Protein AF-A0A7X9FDW7-F1 (afdb_monomer_lite)

pLDDT: mean 95.2, std 4.96, range [61.94, 98.88]

Radius of gyration: 17.58 Å; chains: 1; bounding box: 47×40×43 Å

Sequence (241 aa):
WETREKAVLGSPLLFPKVSIIDPELTVTVPADYTADGGIDIICHVIEGFFAGADNTPVQDRFAMGVIKTVMENLPIVLREPKNIEARANLSWASAVALSGMVGSGRDRAYPIHALEHSLSGHYDISHGRGLALLLPAIMEYSYKSRPAKYAMLAEELFDIHRDGRSDEELAKAGVEAMKRFLASVGRLMTLKEVGIGDTSRFEAMADDALRIYGTKDGYLGNPKPLYRQDVLNIFAALAGK

Foldseek 3Di:
DVLLADADDDDPVPDDPDDDQALQVQLPPDLVVLLLLLLVLLLLLVQLLFLWDPPPVQLLVLSLVLNLLSLVLSLVCSVVVNPSVSSVSSSVSSCSSPVCSSNPPTPGFRLLQLLLRLVCSVDVDDSSLSSLLQVLLQLVVQCVLPLQSLLCLLCRRPVDDCPVPDSNRSSVNSSVVVLVSCVSSVRNDACVVRPHDDLVCQLVSLVSSQVRQNDPVQFGRGSPTHHSVNSSVSSVVRNVD

Structure (mmCIF, N/CA/C/O backbone):
data_AF-A0A7X9FDW7-F1
#
_entry.id   AF-A0A7X9FDW7-F1
#
loop_
_atom_site.group_PDB
_atom_site.id
_atom_site.type_symbol
_atom_site.label_atom_id
_atom_site.label_alt_id
_atom_site.label_comp_id
_atom_site.label_asym_id
_atom_site.label_entity_id
_atom_site.label_seq_id
_atom_site.pdbx_PDB_ins_code
_atom_site.Cartn_x
_atom_site.Cartn_y
_atom_site.Cartn_z
_atom_site.occupancy
_atom_site.B_iso_or_equiv
_atom_site.auth_seq_id
_atom_site.auth_comp_id
_atom_site.auth_asym_id
_atom_site.auth_atom_id
_atom_site.pdbx_PDB_model_num
ATOM 1 N N . TRP A 1 1 ? 21.330 11.585 -4.117 1.00 64.06 1 TRP A N 1
ATOM 2 C CA . TRP A 1 1 ? 22.112 10.485 -3.517 1.00 64.06 1 TRP A CA 1
ATOM 3 C C . TRP A 1 1 ? 22.742 10.883 -2.193 1.00 64.06 1 TRP A C 1
ATOM 5 O O . TRP A 1 1 ? 22.541 10.161 -1.230 1.00 64.06 1 TRP A O 1
ATOM 15 N N . GLU A 1 2 ? 23.439 12.022 -2.111 1.00 79.56 2 GLU A N 1
ATOM 16 C CA . GLU A 1 2 ? 24.117 12.477 -0.880 1.00 79.56 2 GLU A CA 1
ATOM 17 C C . GLU A 1 2 ? 23.187 12.612 0.334 1.00 79.56 2 GLU A C 1
ATOM 19 O O . GLU A 1 2 ? 23.524 12.134 1.411 1.00 79.56 2 GLU A O 1
ATOM 24 N N . THR A 1 3 ? 21.993 13.184 0.153 1.00 80.62 3 THR A N 1
ATOM 25 C CA . THR A 1 3 ? 21.021 13.384 1.242 1.00 80.62 3 THR A CA 1
ATOM 26 C C . THR A 1 3 ? 20.112 12.183 1.494 1.00 80.62 3 THR A C 1
ATOM 28 O O . THR A 1 3 ? 19.443 12.145 2.514 1.00 80.62 3 THR A O 1
ATOM 31 N N . ARG A 1 4 ? 20.074 11.198 0.580 1.00 83.19 4 ARG A N 1
ATOM 32 C CA . ARG A 1 4 ? 19.145 10.045 0.623 1.00 83.19 4 ARG A CA 1
ATOM 33 C C . ARG A 1 4 ? 17.659 10.426 0.720 1.00 83.19 4 ARG A C 1
ATOM 35 O O . ARG A 1 4 ? 16.827 9.617 1.108 1.00 83.19 4 ARG A O 1
ATOM 42 N N . GLU A 1 5 ? 17.316 11.644 0.307 1.00 85.62 5 GLU A N 1
ATOM 43 C CA . GLU A 1 5 ? 15.943 12.145 0.336 1.00 85.62 5 GLU A CA 1
ATOM 44 C C . GLU A 1 5 ? 15.209 11.864 -0.977 1.00 85.62 5 GLU A C 1
ATOM 46 O O . GLU A 1 5 ? 15.706 12.165 -2.067 1.00 85.62 5 GLU A O 1
ATOM 51 N N . LYS A 1 6 ? 13.980 11.353 -0.859 1.00 84.75 6 LYS A N 1
ATOM 52 C CA . LYS A 1 6 ? 13.004 11.245 -1.947 1.00 84.75 6 LYS A CA 1
ATOM 53 C C . LYS A 1 6 ? 11.865 12.225 -1.658 1.00 84.75 6 LYS A C 1
ATOM 55 O O . LYS A 1 6 ? 11.027 11.967 -0.796 1.00 84.75 6 LYS A O 1
ATOM 60 N N . ALA A 1 7 ? 11.879 13.371 -2.340 1.00 82.56 7 ALA A N 1
ATOM 61 C CA . ALA A 1 7 ? 10.923 14.469 -2.166 1.00 82.56 7 ALA A CA 1
ATOM 62 C C . ALA A 1 7 ? 9.975 14.605 -3.372 1.00 82.56 7 ALA A C 1
ATOM 64 O O . ALA A 1 7 ? 10.245 14.080 -4.453 1.00 82.56 7 ALA A O 1
ATOM 65 N N . VAL A 1 8 ? 8.867 15.329 -3.189 1.00 84.06 8 VAL A N 1
ATOM 66 C CA . VAL A 1 8 ? 7.818 15.500 -4.207 1.00 84.06 8 VAL A CA 1
ATOM 67 C C . VAL A 1 8 ? 7.889 16.892 -4.832 1.00 84.06 8 VAL A C 1
ATOM 69 O O . VAL A 1 8 ? 7.982 17.898 -4.133 1.00 84.06 8 VAL A O 1
ATOM 72 N N . LEU A 1 9 ? 7.777 16.947 -6.160 1.00 89.94 9 LEU A N 1
ATOM 73 C CA . LEU A 1 9 ? 7.563 18.171 -6.927 1.00 89.94 9 LEU A CA 1
ATOM 74 C C . LEU A 1 9 ? 6.212 18.074 -7.642 1.00 89.94 9 LEU A C 1
ATOM 76 O O . LEU A 1 9 ? 5.968 17.119 -8.375 1.00 89.94 9 LEU A O 1
ATOM 80 N N . GLY A 1 10 ? 5.346 19.071 -7.453 1.00 89.38 10 GLY A N 1
ATOM 81 C CA . GLY A 1 10 ? 4.024 19.120 -8.076 1.00 89.38 10 GLY A CA 1
ATOM 82 C C . GLY A 1 10 ? 3.741 20.482 -8.697 1.00 89.38 10 GLY A C 1
ATOM 83 O O . GLY A 1 10 ? 3.944 21.518 -8.069 1.00 89.38 10 GLY A O 1
ATOM 84 N N . SER A 1 11 ? 3.262 20.489 -9.939 1.00 93.88 11 SER A N 1
ATOM 85 C CA . SER A 1 11 ? 2.767 21.690 -10.613 1.00 93.88 11 SER A CA 1
ATOM 86 C C . SER A 1 11 ? 1.793 21.297 -11.726 1.00 93.88 11 SER A C 1
ATOM 88 O O . SER A 1 11 ? 2.075 20.334 -12.444 1.00 93.88 11 SER A O 1
ATOM 90 N N . PRO A 1 12 ? 0.694 22.048 -11.948 1.00 92.25 12 PRO A N 1
ATOM 91 C CA . PRO A 1 12 ? -0.177 21.854 -13.111 1.00 92.25 12 PRO A CA 1
ATOM 92 C C . PRO A 1 12 ? 0.574 21.884 -14.452 1.00 92.25 12 PRO A C 1
ATOM 94 O O . PRO A 1 12 ? 0.132 21.285 -15.426 1.00 92.25 12 PRO A O 1
ATOM 97 N N . LEU A 1 13 ? 1.731 22.555 -14.500 1.00 95.62 13 LEU A N 1
ATOM 98 C CA . LEU A 1 13 ? 2.578 22.645 -15.691 1.00 95.62 13 LEU A CA 1
ATOM 99 C C . LEU A 1 13 ? 3.352 21.353 -15.992 1.00 95.62 13 LEU A C 1
ATOM 101 O O . LEU A 1 13 ? 3.840 21.198 -17.108 1.00 95.62 13 LEU A O 1
ATOM 105 N N . LEU A 1 14 ? 3.466 20.442 -15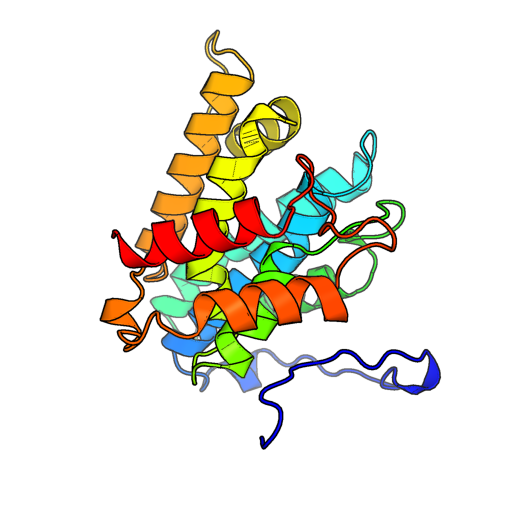.020 1.00 95.38 14 LEU A N 1
ATOM 106 C CA . LEU A 1 14 ? 4.141 19.150 -15.181 1.00 95.38 14 LEU A CA 1
ATOM 107 C C . LEU A 1 14 ? 3.205 18.055 -15.710 1.00 95.38 14 LEU A C 1
ATOM 109 O O . LEU A 1 14 ? 3.668 16.951 -15.985 1.00 95.38 14 LEU A O 1
ATOM 113 N N . PHE A 1 15 ? 1.906 18.335 -15.877 1.00 94.12 15 PHE A N 1
ATOM 114 C CA . PHE A 1 15 ? 0.990 17.363 -16.468 1.00 94.12 15 PHE A CA 1
ATOM 115 C C . PHE A 1 15 ? 1.359 17.096 -17.934 1.00 94.12 15 PHE A C 1
ATOM 117 O O . PHE A 1 15 ? 1.441 18.045 -18.729 1.00 94.12 15 PHE A O 1
ATOM 124 N N . PRO A 1 16 ? 1.544 15.822 -18.329 1.00 94.62 16 PRO A N 1
ATOM 125 C CA . PRO A 1 16 ? 1.764 15.489 -19.725 1.00 94.62 16 PRO A CA 1
ATOM 126 C C . PRO A 1 16 ? 0.539 15.899 -20.551 1.00 94.62 16 PRO A C 1
ATOM 128 O O . PRO A 1 16 ? -0.602 15.762 -20.112 1.00 94.62 16 PRO A O 1
ATOM 131 N N . LYS A 1 17 ? 0.767 16.401 -21.771 1.00 96.50 17 LYS A N 1
ATOM 132 C CA . LYS A 1 17 ? -0.326 16.777 -22.689 1.00 96.50 17 LYS A CA 1
ATOM 133 C C . LYS A 1 17 ? -1.146 15.569 -23.136 1.00 96.50 17 LYS A C 1
ATOM 135 O O . LYS A 1 17 ? -2.338 15.704 -23.384 1.00 96.50 17 LYS A O 1
ATOM 140 N N . VAL A 1 18 ? -0.489 14.417 -23.254 1.00 96.62 18 VAL A N 1
ATOM 141 C CA . VAL A 1 18 ? -1.071 13.132 -23.642 1.00 96.62 18 VAL A CA 1
ATOM 142 C C . VAL A 1 18 ? -0.350 12.036 -22.861 1.00 96.62 18 VAL A C 1
ATOM 144 O O . VAL A 1 18 ? 0.867 12.101 -22.696 1.00 96.62 18 VAL A O 1
ATOM 147 N N . SER A 1 19 ? -1.100 11.033 -22.408 1.00 95.25 19 SER A N 1
ATOM 148 C CA . SER A 1 19 ? -0.576 9.770 -21.887 1.00 95.25 19 SER A CA 1
ATOM 149 C C . SER A 1 19 ? -1.119 8.635 -22.752 1.00 95.25 19 SER A C 1
ATOM 151 O O . SER A 1 19 ? -2.320 8.599 -23.020 1.00 95.25 19 SER A O 1
ATOM 153 N N . ILE A 1 20 ? -0.242 7.748 -23.221 1.00 97.38 20 ILE A N 1
ATOM 154 C CA . ILE A 1 20 ? -0.603 6.587 -24.042 1.00 97.38 20 ILE A CA 1
ATOM 155 C C . ILE A 1 20 ? -0.375 5.347 -23.187 1.00 97.38 20 ILE A C 1
ATOM 157 O O . ILE A 1 20 ? 0.735 5.121 -22.711 1.00 97.38 20 ILE A O 1
ATOM 161 N N . ILE A 1 21 ? -1.432 4.564 -22.990 1.00 96.81 21 ILE A N 1
ATOM 162 C CA . ILE A 1 21 ? -1.391 3.337 -22.201 1.00 96.81 21 ILE A CA 1
ATOM 163 C C . ILE A 1 21 ? -1.609 2.172 -23.155 1.00 96.81 21 ILE A C 1
ATOM 165 O O . ILE A 1 21 ? -2.720 1.963 -23.636 1.00 96.81 21 ILE A O 1
ATOM 169 N N . ASP A 1 22 ? -0.534 1.438 -23.421 1.00 98.06 22 ASP A N 1
ATOM 170 C CA . ASP A 1 22 ? -0.546 0.238 -24.249 1.00 98.06 22 ASP A CA 1
ATOM 171 C C . ASP A 1 22 ? -0.155 -0.979 -23.389 1.00 98.06 22 ASP A C 1
ATOM 173 O O . ASP A 1 22 ? 1.007 -1.094 -22.978 1.00 98.06 22 ASP A O 1
ATOM 177 N N . PRO A 1 23 ? -1.104 -1.884 -23.083 1.00 97.50 23 PRO A N 1
ATOM 178 C CA . PRO A 1 23 ? -0.833 -3.079 -22.290 1.00 97.50 23 PRO A CA 1
ATOM 179 C C . PRO A 1 23 ? 0.211 -4.010 -22.918 1.00 97.50 23 PRO A C 1
ATOM 181 O O . PRO A 1 23 ? 0.921 -4.697 -22.176 1.00 97.50 23 PRO A O 1
ATOM 184 N N . GLU A 1 24 ? 0.359 -4.022 -24.249 1.00 97.69 24 GLU A N 1
ATOM 185 C CA . GLU A 1 24 ? 1.339 -4.873 -24.938 1.00 97.69 24 GLU A CA 1
ATOM 186 C C . GLU A 1 24 ? 2.775 -4.494 -24.570 1.00 97.69 24 GLU A C 1
ATOM 188 O O . GLU A 1 24 ? 3.633 -5.365 -24.424 1.00 97.69 24 GLU A O 1
ATOM 193 N N . LEU A 1 25 ? 3.033 -3.211 -24.300 1.00 97.75 25 LEU A N 1
ATOM 194 C CA . LEU A 1 25 ? 4.350 -2.737 -23.865 1.00 97.75 25 LEU A CA 1
ATOM 195 C C . LEU A 1 25 ? 4.731 -3.229 -22.462 1.00 97.75 25 LEU A C 1
ATOM 197 O O . LEU A 1 25 ? 5.890 -3.122 -22.063 1.00 97.75 25 LEU A O 1
ATOM 201 N N . THR A 1 26 ? 3.781 -3.788 -21.710 1.00 97.69 26 THR A N 1
ATOM 202 C CA . THR A 1 26 ? 4.014 -4.253 -20.338 1.00 97.69 26 THR A CA 1
ATOM 203 C C . THR A 1 26 ? 4.307 -5.753 -20.245 1.00 97.69 26 THR A C 1
ATOM 205 O O . THR A 1 26 ? 4.736 -6.226 -19.194 1.00 97.69 26 THR A O 1
ATOM 208 N N . VAL A 1 27 ? 4.150 -6.526 -21.330 1.00 97.69 27 VAL A N 1
ATOM 209 C CA . VAL A 1 27 ? 4.293 -8.000 -21.294 1.00 97.69 27 VAL A CA 1
ATOM 210 C C . VAL A 1 27 ? 5.714 -8.487 -21.004 1.00 97.69 27 VAL A C 1
ATOM 212 O O . VAL A 1 27 ? 5.899 -9.634 -20.597 1.00 97.69 27 VAL A O 1
ATOM 215 N N . THR A 1 28 ? 6.719 -7.635 -21.216 1.00 97.25 28 THR A N 1
ATOM 216 C CA . THR A 1 28 ? 8.136 -7.922 -20.944 1.00 97.25 28 THR A CA 1
ATOM 217 C C . THR A 1 28 ? 8.570 -7.520 -19.536 1.00 97.25 28 THR A C 1
ATOM 219 O O . THR A 1 28 ? 9.680 -7.860 -19.127 1.00 97.25 28 THR A O 1
ATOM 222 N N . VAL A 1 29 ? 7.712 -6.827 -18.775 1.00 97.44 29 VAL A N 1
ATOM 223 C CA . VAL A 1 29 ? 8.005 -6.446 -17.390 1.00 97.44 29 VAL A CA 1
ATOM 224 C C . VAL A 1 29 ? 8.113 -7.716 -16.539 1.00 97.44 29 VAL A C 1
ATOM 226 O O . VAL A 1 29 ? 7.186 -8.539 -16.566 1.00 97.44 29 VAL A O 1
ATOM 229 N N . PRO A 1 30 ? 9.200 -7.889 -15.759 1.00 97.12 30 PRO A N 1
ATOM 230 C CA . PRO A 1 30 ? 9.353 -9.043 -14.884 1.00 97.12 30 PRO A CA 1
ATOM 231 C C . PRO A 1 30 ? 8.167 -9.199 -13.925 1.00 97.12 30 PRO A C 1
ATOM 233 O O . PRO A 1 30 ? 7.597 -8.212 -13.452 1.00 97.12 30 PRO A O 1
ATOM 236 N N . ALA A 1 31 ? 7.815 -10.446 -13.607 1.00 96.06 31 ALA A N 1
ATOM 237 C CA . ALA A 1 31 ? 6.701 -10.753 -12.706 1.00 96.06 31 ALA A CA 1
ATOM 238 C C . ALA A 1 31 ? 6.863 -10.063 -11.341 1.00 96.06 31 ALA A C 1
ATOM 240 O O . ALA A 1 31 ? 5.902 -9.534 -10.796 1.00 96.06 31 ALA A O 1
ATOM 241 N N . ASP A 1 32 ? 8.098 -9.980 -10.849 1.00 95.56 32 ASP A N 1
ATOM 242 C CA . ASP A 1 32 ? 8.438 -9.337 -9.582 1.00 95.56 32 ASP A CA 1
ATOM 243 C C . ASP A 1 32 ? 8.067 -7.833 -9.589 1.00 95.56 32 ASP A C 1
ATOM 245 O O . ASP A 1 32 ? 7.326 -7.349 -8.735 1.00 95.56 32 ASP A O 1
ATOM 249 N N . TYR A 1 33 ? 8.448 -7.084 -10.623 1.00 97.44 33 TYR A N 1
ATOM 250 C CA . TYR A 1 33 ? 8.043 -5.676 -10.740 1.00 97.44 33 TYR A CA 1
ATOM 251 C C . TYR A 1 33 ? 6.556 -5.502 -11.070 1.00 97.44 33 TYR A C 1
ATOM 253 O O . TYR A 1 33 ? 5.956 -4.495 -10.703 1.00 97.44 33 TYR A O 1
ATOM 261 N N . THR A 1 34 ? 5.935 -6.493 -11.716 1.00 98.19 34 THR A N 1
ATOM 262 C CA . THR A 1 34 ? 4.483 -6.487 -11.944 1.00 98.19 34 THR A CA 1
ATOM 263 C C . THR A 1 34 ? 3.715 -6.636 -10.627 1.00 98.19 34 THR A C 1
ATOM 265 O O . THR A 1 34 ? 2.748 -5.911 -10.401 1.00 98.19 34 THR A O 1
ATOM 268 N N . ALA A 1 35 ? 4.163 -7.523 -9.733 1.00 98.50 35 ALA A N 1
ATOM 269 C CA . ALA A 1 35 ? 3.609 -7.644 -8.387 1.00 98.50 35 ALA A CA 1
ATOM 270 C C . ALA A 1 35 ? 3.806 -6.355 -7.582 1.00 98.50 35 ALA A C 1
ATOM 272 O O . ALA A 1 35 ? 2.849 -5.885 -6.974 1.00 98.50 35 ALA A O 1
ATOM 273 N N . ASP A 1 36 ? 4.996 -5.745 -7.640 1.00 98.62 36 ASP A N 1
ATOM 274 C CA . ASP A 1 36 ? 5.254 -4.456 -6.982 1.00 98.62 36 ASP A CA 1
ATOM 275 C C . ASP A 1 36 ? 4.280 -3.374 -7.477 1.00 98.62 36 ASP A C 1
ATOM 277 O O . ASP A 1 36 ? 3.639 -2.714 -6.663 1.00 98.62 36 ASP A O 1
ATOM 281 N N . GLY A 1 37 ? 4.104 -3.244 -8.797 1.00 98.44 37 GLY A N 1
ATOM 282 C CA . GLY A 1 37 ? 3.167 -2.282 -9.383 1.00 98.44 37 GLY A CA 1
ATOM 283 C C . GLY A 1 37 ? 1.709 -2.548 -8.999 1.00 98.44 37 GLY A C 1
ATOM 284 O O . GLY A 1 37 ? 0.960 -1.614 -8.736 1.00 98.44 37 GLY A O 1
ATOM 285 N N . GLY A 1 38 ? 1.298 -3.814 -8.901 1.00 98.62 38 GLY A N 1
ATOM 286 C CA . GLY A 1 38 ? -0.038 -4.168 -8.419 1.00 98.62 38 GLY A CA 1
ATOM 287 C C . GLY A 1 38 ? -0.284 -3.722 -6.974 1.00 98.62 38 GLY A C 1
ATOM 288 O O . GLY A 1 38 ? -1.332 -3.146 -6.679 1.00 98.62 38 GLY A O 1
ATOM 289 N N . ILE A 1 39 ? 0.690 -3.930 -6.081 1.00 98.75 39 ILE A N 1
ATOM 290 C CA . ILE A 1 39 ? 0.580 -3.469 -4.688 1.00 98.75 39 ILE A CA 1
ATOM 291 C C . ILE A 1 39 ? 0.580 -1.945 -4.600 1.00 98.75 39 ILE A C 1
ATOM 293 O O . ILE A 1 39 ? -0.189 -1.385 -3.823 1.00 98.75 39 ILE A O 1
ATOM 297 N N . ASP A 1 40 ? 1.378 -1.278 -5.426 1.00 98.75 40 ASP A N 1
ATOM 298 C CA . ASP A 1 40 ? 1.421 0.181 -5.500 1.00 98.75 40 ASP A CA 1
ATOM 299 C C . ASP A 1 40 ? 0.046 0.784 -5.856 1.00 98.75 40 ASP A C 1
ATOM 301 O O . ASP A 1 40 ? -0.474 1.650 -5.148 1.00 98.75 40 ASP A O 1
ATOM 305 N N . ILE A 1 41 ? -0.637 0.220 -6.864 1.00 98.69 41 ILE A N 1
ATOM 306 C CA . ILE A 1 41 ? -2.012 0.622 -7.215 1.00 98.69 41 ILE A CA 1
ATOM 307 C C . ILE A 1 41 ? -2.953 0.461 -6.014 1.00 98.69 41 ILE A C 1
ATOM 309 O O . ILE A 1 41 ? -3.741 1.365 -5.721 1.00 98.69 41 ILE A O 1
ATOM 313 N N . ILE A 1 42 ? -2.877 -0.671 -5.305 1.00 98.75 42 ILE A N 1
ATOM 314 C CA . ILE A 1 42 ? -3.710 -0.917 -4.120 1.00 98.75 42 ILE A CA 1
ATOM 315 C C . ILE A 1 42 ? -3.421 0.132 -3.045 1.00 98.75 42 ILE A C 1
ATOM 317 O O . ILE A 1 42 ? -4.364 0.726 -2.525 1.00 98.75 42 ILE A O 1
ATOM 321 N N . CYS A 1 43 ? -2.151 0.409 -2.745 1.00 98.38 43 CYS A N 1
ATOM 322 C CA . CYS A 1 43 ? -1.756 1.392 -1.738 1.00 98.38 43 CYS A CA 1
ATOM 323 C C . CYS A 1 43 ? -2.252 2.806 -2.075 1.00 98.38 43 CYS A C 1
ATOM 325 O O . CYS A 1 43 ? -2.870 3.455 -1.228 1.00 98.38 43 CYS A O 1
ATOM 327 N N . HIS A 1 44 ? -2.093 3.256 -3.323 1.00 97.56 44 HIS A N 1
ATOM 328 C CA . HIS A 1 44 ? -2.601 4.559 -3.766 1.00 97.56 44 HIS A CA 1
ATOM 329 C C . HIS A 1 44 ? -4.108 4.741 -3.537 1.00 97.56 44 HIS A C 1
ATOM 331 O O . HIS A 1 44 ? -4.578 5.845 -3.233 1.00 97.56 44 HIS A O 1
ATOM 337 N N . VAL A 1 45 ? -4.879 3.667 -3.697 1.00 97.62 45 VAL A N 1
ATOM 338 C CA . VAL A 1 45 ? -6.335 3.697 -3.540 1.00 97.62 45 VAL A CA 1
ATOM 339 C C . VAL A 1 45 ? -6.747 3.535 -2.077 1.00 97.62 45 VAL A C 1
ATOM 341 O O . VAL A 1 45 ? -7.592 4.290 -1.584 1.00 97.62 45 VAL A O 1
ATOM 344 N N . ILE A 1 46 ? -6.148 2.570 -1.378 1.00 96.81 46 ILE A N 1
ATOM 345 C CA . ILE A 1 46 ? -6.544 2.172 -0.026 1.00 96.81 46 ILE A CA 1
ATOM 346 C C . ILE A 1 46 ? -6.234 3.262 1.005 1.00 96.81 46 ILE A C 1
ATOM 348 O O . ILE A 1 46 ? -7.011 3.471 1.935 1.00 96.81 46 ILE A O 1
ATOM 352 N N . GLU A 1 47 ? -5.157 4.026 0.816 1.00 95.12 47 GLU A N 1
ATOM 353 C CA . GLU A 1 47 ? -4.815 5.121 1.724 1.00 95.12 47 GLU A CA 1
ATOM 354 C C . GLU A 1 47 ? -5.836 6.247 1.668 1.00 95.12 47 GLU A C 1
ATOM 356 O O . GLU A 1 47 ? -6.267 6.736 2.706 1.00 95.12 47 GLU A O 1
ATOM 361 N N . GLY A 1 48 ? -6.315 6.600 0.472 1.00 93.06 48 GLY A N 1
ATOM 362 C CA . GLY A 1 48 ? -7.408 7.560 0.338 1.00 93.06 48 GLY A CA 1
ATOM 363 C C . GLY A 1 48 ? -8.712 7.068 0.963 1.00 93.06 48 GLY A C 1
ATOM 364 O O . GLY A 1 48 ? -9.473 7.868 1.505 1.00 93.06 48 GLY A O 1
ATOM 365 N N . PHE A 1 49 ? -8.964 5.759 0.909 1.00 95.12 49 PHE A N 1
ATOM 366 C CA . PHE A 1 49 ? -10.135 5.141 1.526 1.00 95.12 49 PHE A CA 1
ATOM 367 C C . PHE A 1 49 ? -10.064 5.153 3.062 1.00 95.12 49 PHE A C 1
ATOM 369 O O . PHE A 1 49 ? -11.065 5.447 3.718 1.00 95.12 49 PHE A O 1
ATOM 376 N N . PHE A 1 50 ? -8.890 4.881 3.639 1.00 94.38 50 PHE A N 1
ATOM 377 C CA . PHE A 1 50 ? -8.715 4.831 5.089 1.00 94.38 50 PHE A CA 1
ATOM 378 C C . PHE A 1 50 ? -8.411 6.176 5.726 1.00 94.38 50 PHE A C 1
ATOM 380 O O . PHE A 1 50 ? -8.964 6.462 6.780 1.00 94.38 50 PHE A O 1
ATOM 387 N N . ALA A 1 51 ? -7.549 6.993 5.129 1.00 91.69 51 ALA A N 1
ATOM 388 C CA . ALA A 1 51 ? -7.056 8.249 5.692 1.00 91.69 51 ALA A CA 1
ATOM 389 C C . ALA A 1 51 ? -7.760 9.496 5.127 1.00 91.69 51 ALA A C 1
ATOM 391 O O . ALA A 1 51 ? -7.353 10.607 5.450 1.00 91.69 51 ALA A O 1
ATOM 392 N N . GLY A 1 52 ? -8.794 9.328 4.294 1.00 91.38 52 GLY A N 1
ATOM 393 C CA . GLY A 1 52 ? -9.602 10.424 3.746 1.00 91.38 52 GLY A CA 1
ATOM 394 C C . GLY A 1 52 ? -10.950 10.632 4.449 1.00 91.38 52 GLY A C 1
ATOM 395 O O . GLY A 1 52 ? -11.299 9.948 5.413 1.00 91.38 52 GLY A O 1
ATOM 396 N N . ALA A 1 53 ? -11.738 11.570 3.939 1.00 91.19 53 ALA A N 1
ATOM 397 C CA . ALA A 1 53 ? -13.048 11.952 4.445 1.00 91.19 53 ALA A CA 1
ATOM 398 C C . ALA A 1 53 ? -14.074 10.803 4.417 1.00 91.19 53 ALA A C 1
ATOM 400 O O . ALA A 1 53 ? -14.141 10.000 3.477 1.00 91.19 53 ALA A O 1
ATOM 401 N N . ASP A 1 54 ? -14.914 10.758 5.452 1.00 90.12 54 ASP A N 1
ATOM 402 C CA . ASP A 1 54 ? -16.102 9.904 5.506 1.00 90.12 54 ASP A CA 1
ATOM 403 C C . ASP A 1 54 ? -17.223 10.410 4.588 1.00 90.12 54 ASP A C 1
ATOM 405 O O . ASP A 1 54 ? -17.154 11.503 4.031 1.00 90.12 54 ASP A O 1
ATOM 409 N N . ASN A 1 55 ? -18.279 9.603 4.441 1.00 91.19 55 ASN A N 1
ATOM 410 C CA . ASN A 1 55 ? -19.467 9.935 3.646 1.00 91.19 55 ASN A CA 1
ATOM 411 C C . ASN A 1 55 ? -19.158 10.248 2.170 1.00 91.19 55 ASN A C 1
ATOM 413 O O . ASN A 1 55 ? -19.788 11.107 1.556 1.00 91.19 55 ASN A O 1
ATOM 417 N N . THR A 1 56 ? -18.220 9.500 1.581 1.00 94.06 56 THR A N 1
ATOM 418 C CA . THR A 1 56 ? -17.818 9.597 0.168 1.00 94.06 56 THR A CA 1
ATOM 419 C C . THR A 1 56 ? -18.193 8.327 -0.619 1.00 94.06 56 THR A C 1
ATOM 421 O O . THR A 1 56 ? -17.324 7.667 -1.185 1.00 94.06 56 THR A O 1
ATOM 424 N N . PRO A 1 57 ? -19.486 7.935 -0.691 1.00 94.94 57 PRO A N 1
ATOM 425 C CA . PRO A 1 57 ? -19.898 6.617 -1.193 1.00 94.94 57 PRO A CA 1
ATOM 426 C C . PRO A 1 57 ? -19.534 6.365 -2.663 1.00 94.94 57 PRO A C 1
ATOM 428 O O . PRO A 1 57 ? -19.263 5.230 -3.048 1.00 94.94 57 PRO A O 1
ATOM 431 N N . VAL A 1 58 ? -19.505 7.410 -3.498 1.00 96.19 58 VAL A N 1
ATOM 432 C CA . VAL A 1 58 ? -19.055 7.294 -4.896 1.00 96.19 58 VAL A CA 1
ATOM 433 C C . VAL A 1 58 ? -17.577 6.914 -4.933 1.00 96.19 58 VAL A C 1
ATOM 435 O O . VAL A 1 58 ? -17.194 5.961 -5.607 1.00 96.19 58 VAL A O 1
ATOM 438 N N . GLN A 1 59 ? -16.748 7.614 -4.164 1.00 96.38 59 GLN A N 1
ATOM 439 C CA . GLN A 1 59 ? -15.319 7.353 -4.083 1.00 96.38 59 GLN A CA 1
ATOM 440 C C . GLN A 1 59 ? -15.020 6.025 -3.369 1.00 96.38 59 GLN A C 1
ATOM 442 O O . GLN A 1 59 ? -14.046 5.358 -3.719 1.00 96.38 59 GLN A O 1
ATOM 447 N N . ASP A 1 60 ? -15.835 5.612 -2.391 1.00 96.25 60 ASP A N 1
ATOM 448 C CA . ASP A 1 60 ? -15.742 4.298 -1.734 1.00 96.25 60 ASP A CA 1
ATOM 449 C C . ASP A 1 60 ? -15.929 3.182 -2.765 1.00 96.25 60 ASP A C 1
ATOM 451 O O . ASP A 1 60 ? -15.080 2.300 -2.872 1.00 96.25 60 ASP A O 1
ATOM 455 N N . ARG A 1 61 ? -16.949 3.291 -3.621 1.00 96.88 61 ARG A N 1
ATOM 456 C CA . ARG A 1 61 ? -17.190 2.329 -4.708 1.00 96.88 61 ARG A CA 1
ATOM 457 C C . ARG A 1 61 ? -16.097 2.345 -5.773 1.00 96.88 61 ARG A C 1
ATOM 459 O O . ARG A 1 61 ? -15.690 1.281 -6.225 1.00 96.88 61 ARG A O 1
ATOM 466 N N . PHE A 1 62 ? -15.581 3.521 -6.139 1.00 97.06 62 PHE A N 1
ATOM 467 C CA . PHE A 1 62 ? -14.402 3.607 -7.007 1.00 97.06 62 PHE A CA 1
ATOM 468 C C . PHE A 1 62 ? -13.198 2.894 -6.391 1.00 97.06 62 PHE A C 1
ATOM 470 O O . PHE A 1 62 ? -12.518 2.141 -7.082 1.00 97.06 62 PHE A O 1
ATOM 477 N N . ALA A 1 63 ? -12.948 3.110 -5.098 1.00 97.25 63 ALA A N 1
ATOM 478 C CA . ALA A 1 63 ? -11.826 2.489 -4.414 1.00 97.25 63 ALA A CA 1
ATOM 479 C C . ALA A 1 63 ? -11.949 0.960 -4.400 1.00 97.25 63 ALA A C 1
ATOM 481 O O . ALA A 1 63 ? -11.016 0.275 -4.817 1.00 97.25 63 ALA A O 1
ATOM 482 N N . MET A 1 64 ? -13.111 0.435 -3.999 1.00 97.94 64 MET A N 1
ATOM 483 C CA . MET A 1 64 ? -13.351 -1.010 -3.980 1.00 97.94 64 MET A CA 1
ATOM 484 C C . MET A 1 64 ? -13.266 -1.618 -5.380 1.00 97.94 64 MET A C 1
ATOM 486 O O . MET A 1 64 ? -12.594 -2.628 -5.558 1.00 97.94 64 MET A O 1
ATOM 490 N N . GLY A 1 65 ? -13.864 -0.977 -6.390 1.00 98.38 65 GLY A N 1
ATOM 491 C CA . GLY A 1 65 ? -13.819 -1.462 -7.771 1.00 98.38 65 GLY A CA 1
ATOM 492 C C . GLY A 1 65 ? -12.396 -1.548 -8.327 1.00 98.38 65 GLY A C 1
ATOM 493 O O . GLY A 1 65 ? -12.028 -2.562 -8.918 1.00 98.38 65 GLY A O 1
ATOM 494 N N . VAL A 1 66 ? -11.570 -0.521 -8.094 1.00 98.75 66 VAL A N 1
ATOM 495 C CA . VAL A 1 66 ? -10.169 -0.523 -8.545 1.00 98.75 66 VAL A CA 1
ATOM 496 C C . VAL A 1 66 ? -9.357 -1.588 -7.809 1.00 98.75 66 VAL A C 1
ATOM 498 O O . VAL A 1 66 ? -8.688 -2.386 -8.464 1.00 98.75 66 VAL A O 1
ATOM 501 N N . ILE A 1 67 ? -9.436 -1.649 -6.474 1.00 98.81 67 ILE A N 1
ATOM 502 C CA . ILE A 1 67 ? -8.672 -2.635 -5.693 1.00 98.81 67 ILE A CA 1
ATOM 503 C C . ILE A 1 67 ? -9.088 -4.061 -6.074 1.00 98.81 67 ILE A C 1
ATOM 505 O O . ILE A 1 67 ? -8.222 -4.893 -6.336 1.00 98.81 67 ILE A O 1
ATOM 509 N N . LYS A 1 68 ? -10.395 -4.331 -6.180 1.00 98.69 68 LYS A N 1
ATOM 510 C CA . LYS A 1 68 ? -10.921 -5.644 -6.572 1.00 98.69 68 LYS A CA 1
ATOM 511 C C . LYS A 1 68 ? -10.446 -6.051 -7.967 1.00 98.69 68 LYS A C 1
ATOM 513 O O . LYS A 1 68 ? -9.939 -7.156 -8.130 1.00 98.69 68 LYS A O 1
ATOM 518 N N . THR A 1 69 ? -10.471 -5.123 -8.929 1.00 98.88 69 THR A N 1
ATOM 519 C CA . THR A 1 69 ? -9.936 -5.360 -10.283 1.00 98.88 69 THR A CA 1
ATOM 520 C C . THR A 1 69 ? -8.461 -5.768 -10.236 1.00 98.88 69 THR A C 1
ATOM 522 O O . THR A 1 69 ? -8.061 -6.717 -10.912 1.00 98.88 69 THR A O 1
ATOM 525 N N . VAL A 1 70 ? -7.640 -5.095 -9.421 1.00 98.88 70 VAL A N 1
ATOM 526 C CA . VAL A 1 70 ? -6.225 -5.467 -9.256 1.00 98.88 70 VAL A CA 1
ATOM 527 C C . VAL A 1 70 ? -6.088 -6.838 -8.599 1.00 98.88 70 VAL A C 1
ATOM 529 O O . VAL A 1 70 ? -5.307 -7.656 -9.079 1.00 98.88 70 VAL A O 1
ATOM 532 N N . MET A 1 71 ? -6.851 -7.117 -7.540 1.00 98.81 71 MET A N 1
ATOM 533 C CA . MET A 1 71 ? -6.802 -8.396 -6.825 1.00 98.81 71 MET A CA 1
ATOM 534 C C . MET A 1 71 ? -7.200 -9.589 -7.704 1.00 98.81 71 MET A C 1
ATOM 536 O O . MET A 1 71 ? -6.628 -10.667 -7.555 1.00 98.81 71 MET A O 1
ATOM 540 N N . GLU A 1 72 ? -8.131 -9.397 -8.637 1.00 98.75 72 GLU A N 1
ATOM 541 C CA . GLU A 1 72 ? -8.570 -10.428 -9.584 1.00 98.75 72 GLU A CA 1
ATOM 542 C C . GLU A 1 72 ? -7.558 -10.643 -10.723 1.00 98.75 72 GLU A C 1
ATOM 544 O O . GLU A 1 72 ? -7.286 -11.781 -11.111 1.00 98.75 72 GLU A O 1
ATOM 549 N N . ASN A 1 73 ? -6.959 -9.566 -11.247 1.00 98.88 73 ASN A N 1
ATOM 550 C CA . ASN A 1 73 ? -6.118 -9.631 -12.449 1.00 98.88 73 ASN A CA 1
ATOM 551 C C . ASN A 1 73 ? -4.628 -9.838 -12.154 1.00 98.88 73 ASN A C 1
ATOM 553 O O . ASN A 1 73 ? -3.927 -10.462 -12.953 1.00 98.88 73 ASN A O 1
ATOM 557 N N . LEU A 1 74 ? -4.122 -9.362 -11.013 1.00 98.81 74 LEU A N 1
ATOM 558 C CA . LEU A 1 74 ? -2.706 -9.494 -10.676 1.00 98.81 74 LEU A CA 1
ATOM 559 C C . LEU A 1 74 ? -2.255 -10.965 -10.605 1.00 98.81 74 LEU A C 1
ATOM 561 O O . LEU A 1 74 ? -1.281 -11.300 -11.283 1.00 98.81 74 LEU A O 1
ATOM 565 N N . PRO A 1 75 ? -2.954 -11.878 -9.900 1.00 98.69 75 PRO A N 1
ATOM 566 C CA . PRO A 1 75 ? -2.576 -13.292 -9.880 1.00 98.69 75 PRO A CA 1
ATOM 567 C C . PRO A 1 75 ? -2.576 -13.942 -11.271 1.00 98.69 75 PRO A C 1
ATOM 569 O O . PRO A 1 75 ? -1.764 -14.831 -11.536 1.00 98.69 75 PRO A O 1
ATOM 572 N N . ILE A 1 76 ? -3.460 -13.492 -12.173 1.00 98.69 76 ILE A N 1
ATOM 573 C CA . ILE A 1 76 ? -3.499 -13.963 -13.563 1.00 98.69 76 ILE A CA 1
ATOM 574 C C . ILE A 1 76 ? -2.217 -13.550 -14.280 1.00 98.69 76 ILE A C 1
ATOM 576 O O . ILE A 1 76 ? -1.551 -14.412 -14.842 1.00 98.69 76 ILE A O 1
ATOM 580 N N . VAL A 1 77 ? -1.818 -12.276 -14.209 1.00 98.50 77 VAL A N 1
ATOM 581 C CA . VAL A 1 77 ? -0.589 -11.802 -14.869 1.00 98.50 77 VAL A CA 1
ATOM 582 C C . VAL A 1 77 ? 0.666 -12.462 -14.290 1.00 98.50 77 VAL A C 1
ATOM 584 O O . VAL A 1 77 ? 1.597 -12.757 -15.034 1.00 98.50 77 VAL A O 1
ATOM 587 N N . LEU A 1 78 ? 0.703 -12.750 -12.986 1.00 98.38 78 LEU A N 1
ATOM 588 C CA . LEU A 1 78 ? 1.849 -13.443 -12.383 1.00 98.38 78 LEU A CA 1
ATOM 589 C C . LEU A 1 78 ? 1.995 -14.890 -12.876 1.00 98.38 78 LEU A C 1
ATOM 591 O O . LEU A 1 78 ? 3.118 -15.371 -13.023 1.00 98.38 78 LEU A O 1
ATOM 595 N N . ARG A 1 79 ? 0.882 -15.573 -13.172 1.00 98.12 79 ARG A N 1
ATOM 596 C CA . ARG A 1 79 ? 0.883 -16.929 -13.746 1.00 98.12 79 ARG A CA 1
ATOM 597 C C . ARG A 1 79 ? 1.054 -16.925 -15.268 1.00 98.12 79 ARG A C 1
ATOM 599 O O . ARG A 1 79 ? 1.714 -17.800 -15.820 1.00 98.12 79 ARG A O 1
ATOM 606 N N . GLU A 1 80 ? 0.467 -15.942 -15.940 1.00 98.00 80 GLU A N 1
ATOM 607 C CA . GLU A 1 80 ? 0.398 -15.804 -17.395 1.00 98.00 80 GLU A CA 1
ATOM 608 C C . GLU A 1 80 ? 0.847 -14.387 -17.811 1.00 98.00 80 GLU A C 1
ATOM 610 O O . GLU A 1 80 ? 0.021 -13.547 -18.174 1.00 98.00 80 GLU A O 1
ATOM 615 N N . PRO A 1 81 ? 2.162 -14.085 -17.821 1.00 96.81 81 PRO A N 1
ATOM 616 C CA . PRO A 1 81 ? 2.664 -12.714 -18.002 1.00 96.81 81 PRO A CA 1
ATOM 617 C C . PRO A 1 81 ? 2.315 -12.047 -19.334 1.00 96.81 81 PRO A C 1
ATOM 619 O O . PRO A 1 81 ? 2.456 -10.832 -19.463 1.00 96.81 81 PRO A O 1
ATOM 622 N N . LYS A 1 82 ? 1.886 -12.830 -20.326 1.00 97.88 82 LYS A N 1
ATOM 623 C CA . LYS A 1 82 ? 1.468 -12.365 -21.656 1.00 97.88 82 LYS A CA 1
ATOM 624 C C . LYS A 1 82 ? -0.055 -12.303 -21.820 1.00 97.88 82 LYS A C 1
ATOM 626 O O . LYS A 1 82 ? -0.523 -12.077 -22.931 1.00 97.88 82 LYS A O 1
ATOM 631 N N . ASN A 1 83 ? -0.827 -12.525 -20.754 1.00 98.44 83 ASN A N 1
ATOM 632 C CA . ASN A 1 83 ? -2.278 -12.381 -20.786 1.00 98.44 83 ASN A CA 1
ATOM 633 C C . ASN A 1 83 ? -2.636 -10.892 -20.956 1.00 98.44 83 ASN A C 1
ATOM 635 O O . ASN A 1 83 ? -2.572 -10.111 -20.005 1.00 98.44 83 ASN A O 1
ATOM 639 N N . ILE A 1 84 ? -2.949 -10.500 -22.194 1.00 98.38 84 ILE A N 1
ATOM 640 C CA . ILE A 1 84 ? -3.199 -9.102 -22.571 1.00 98.38 84 ILE A CA 1
ATOM 641 C C . ILE A 1 84 ? -4.434 -8.537 -21.877 1.00 98.38 84 ILE A C 1
ATOM 643 O O . ILE A 1 84 ? -4.416 -7.377 -21.485 1.00 98.38 84 ILE A O 1
ATOM 647 N N . GLU A 1 85 ? -5.475 -9.341 -21.671 1.00 98.69 85 GLU A N 1
ATOM 648 C CA . GLU A 1 85 ? -6.693 -8.894 -20.992 1.00 98.69 85 GLU A CA 1
ATOM 649 C C . GLU A 1 85 ? -6.403 -8.513 -19.536 1.00 98.69 85 GLU A C 1
ATOM 651 O O . GLU A 1 85 ? -6.706 -7.399 -19.106 1.00 98.69 85 GLU A O 1
ATOM 656 N N . ALA A 1 86 ? -5.712 -9.385 -18.798 1.00 98.69 86 ALA A N 1
ATOM 657 C CA . ALA A 1 86 ? -5.343 -9.099 -17.418 1.00 98.69 86 ALA A CA 1
ATOM 658 C C . ALA A 1 86 ? -4.355 -7.921 -17.316 1.00 98.69 86 ALA A C 1
ATOM 660 O O . ALA A 1 86 ? -4.487 -7.070 -16.434 1.00 98.69 86 ALA A O 1
ATOM 661 N N . ARG A 1 87 ? -3.404 -7.812 -18.256 1.00 98.69 87 ARG A N 1
ATOM 662 C CA . ARG A 1 87 ? -2.498 -6.654 -18.365 1.00 98.69 87 ARG A CA 1
ATOM 663 C C . ARG A 1 87 ? -3.274 -5.360 -18.627 1.00 98.69 87 ARG A C 1
ATOM 665 O O . ARG A 1 87 ? -3.012 -4.366 -17.959 1.00 98.69 87 ARG A O 1
ATOM 672 N N . ALA A 1 88 ? -4.257 -5.382 -19.526 1.00 98.69 88 ALA A N 1
ATOM 673 C CA . ALA A 1 88 ? -5.100 -4.231 -19.836 1.00 98.69 88 ALA A CA 1
ATOM 674 C C . ALA A 1 88 ? -5.911 -3.772 -18.622 1.00 98.69 88 ALA A C 1
ATOM 676 O O . ALA A 1 88 ? -5.937 -2.576 -18.321 1.00 98.69 88 ALA A O 1
ATOM 677 N N . ASN A 1 89 ? -6.490 -4.715 -17.875 1.00 98.81 89 ASN A N 1
ATOM 678 C CA . ASN A 1 89 ? -7.212 -4.419 -16.641 1.00 98.81 89 ASN A CA 1
ATOM 679 C C . ASN A 1 89 ? -6.301 -3.784 -15.581 1.00 98.81 89 ASN A C 1
ATOM 681 O O . ASN A 1 89 ? -6.683 -2.781 -14.979 1.00 98.81 89 ASN A O 1
ATOM 685 N N . LEU A 1 90 ? -5.078 -4.298 -15.387 1.00 98.75 90 LEU A N 1
ATOM 686 C CA . LEU A 1 90 ? -4.108 -3.689 -14.466 1.00 98.75 90 LEU A CA 1
ATOM 687 C C . LEU A 1 90 ? -3.668 -2.291 -14.920 1.00 98.75 90 LEU A C 1
ATOM 689 O O . LEU A 1 90 ? -3.623 -1.366 -14.108 1.00 98.75 90 LEU A O 1
ATOM 693 N N . SER A 1 91 ? -3.370 -2.116 -16.210 1.00 98.44 91 SER A N 1
ATOM 694 C CA . SER A 1 91 ? -2.980 -0.820 -16.773 1.00 98.44 91 SER A CA 1
ATOM 695 C C . SER A 1 91 ? -4.087 0.223 -16.616 1.00 98.44 91 SER A C 1
ATOM 697 O O . SER A 1 91 ? -3.815 1.361 -16.227 1.00 98.44 91 SER A O 1
ATOM 699 N N . TR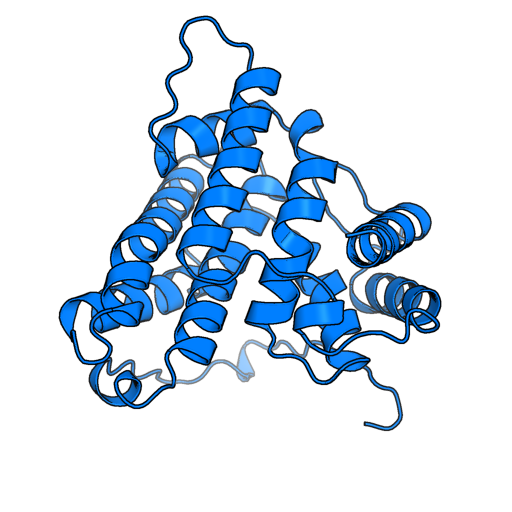P A 1 92 ? -5.342 -0.159 -16.860 1.00 98.50 92 TRP A N 1
ATOM 700 C CA . TRP A 1 92 ? -6.477 0.740 -16.678 1.00 98.50 92 TRP A CA 1
ATOM 701 C C . TRP A 1 92 ? -6.754 1.034 -15.201 1.00 98.50 92 TRP A C 1
ATOM 703 O O . TRP A 1 92 ? -6.957 2.193 -14.839 1.00 98.50 92 TRP A O 1
ATOM 713 N N . ALA A 1 93 ? -6.685 0.023 -14.330 1.00 98.62 93 ALA A N 1
ATOM 714 C CA . ALA A 1 93 ? -6.815 0.205 -12.885 1.00 98.62 93 ALA A CA 1
ATOM 715 C C . ALA A 1 93 ? -5.766 1.192 -12.342 1.00 98.62 93 ALA A C 1
ATOM 717 O O . ALA A 1 93 ? -6.115 2.090 -11.574 1.00 98.62 93 ALA A O 1
ATOM 718 N N . SER A 1 94 ? -4.514 1.088 -12.803 1.00 98.00 94 SER A N 1
ATOM 719 C CA . SER A 1 94 ? -3.436 2.029 -12.472 1.00 98.00 94 SER A CA 1
ATOM 720 C C . SER A 1 94 ? -3.763 3.462 -12.898 1.00 98.00 94 SER A C 1
ATOM 722 O O . SER A 1 94 ? -3.686 4.393 -12.092 1.00 98.00 94 SER A O 1
ATOM 724 N N . ALA A 1 95 ? -4.210 3.644 -14.143 1.00 97.44 95 ALA A N 1
ATOM 725 C CA . ALA A 1 95 ? -4.582 4.958 -14.656 1.00 97.44 95 ALA A CA 1
ATOM 726 C C . ALA A 1 95 ? -5.744 5.577 -13.867 1.00 97.44 95 ALA A C 1
ATOM 728 O O . ALA A 1 95 ? -5.698 6.752 -13.498 1.00 97.44 95 ALA A O 1
ATOM 729 N N . VAL A 1 96 ? -6.773 4.783 -13.557 1.00 97.25 96 VAL A N 1
ATOM 730 C CA . VAL A 1 96 ? -7.939 5.238 -12.790 1.00 97.25 96 VAL A CA 1
ATOM 731 C C . VAL A 1 96 ? -7.555 5.588 -11.351 1.00 97.25 96 VAL A C 1
ATOM 733 O O . VAL A 1 96 ? -7.973 6.651 -10.880 1.00 97.25 96 VAL A O 1
ATOM 736 N N . ALA A 1 97 ? -6.725 4.775 -10.684 1.00 97.25 97 ALA A N 1
ATOM 737 C CA . ALA A 1 97 ? -6.259 5.007 -9.310 1.00 97.25 97 ALA A CA 1
ATOM 738 C C . ALA A 1 97 ? -5.677 6.417 -9.107 1.00 97.25 97 ALA A C 1
ATOM 740 O O . ALA A 1 97 ? -5.940 7.071 -8.091 1.00 97.25 97 ALA A O 1
ATOM 741 N N . LEU A 1 98 ? -4.946 6.907 -10.113 1.00 93.50 98 LEU A N 1
ATOM 742 C CA . LEU A 1 98 ? -4.201 8.168 -10.077 1.00 93.50 98 LEU A CA 1
ATOM 743 C C . LEU A 1 98 ? -4.790 9.273 -10.971 1.00 93.50 98 LEU A C 1
ATOM 745 O O . LEU A 1 98 ? -4.272 10.384 -10.999 1.00 93.50 98 LEU A O 1
ATOM 749 N N . SER A 1 99 ? -5.922 9.021 -11.633 1.00 93.56 99 SER A N 1
ATOM 750 C CA . SER A 1 99 ? -6.631 9.999 -12.481 1.00 93.56 99 SER A CA 1
ATOM 751 C C . SER A 1 99 ? -7.193 11.214 -11.728 1.00 93.56 99 SER A C 1
ATOM 753 O O . SER A 1 99 ? -7.657 12.173 -12.340 1.00 93.56 99 SER A O 1
ATOM 755 N N . GLY A 1 100 ? -7.234 11.150 -10.394 1.00 91.50 100 GLY A N 1
ATOM 756 C CA . GLY A 1 100 ? -7.929 12.104 -9.529 1.00 91.50 100 GLY A CA 1
ATOM 757 C C . GLY A 1 100 ? -9.380 11.719 -9.221 1.00 91.50 100 GLY A C 1
ATOM 758 O O . GLY A 1 100 ? -9.889 12.121 -8.177 1.00 91.50 100 GLY A O 1
ATOM 759 N N . MET A 1 101 ? -10.025 10.874 -10.037 1.00 92.56 101 MET A N 1
ATOM 760 C CA . MET A 1 101 ? -11.426 10.469 -9.825 1.00 92.56 101 MET A CA 1
ATOM 761 C C . MET A 1 101 ? -11.629 9.751 -8.485 1.00 92.56 101 MET A C 1
ATOM 763 O O . MET A 1 101 ? -12.519 10.105 -7.714 1.00 92.56 101 MET A O 1
ATOM 767 N N . VAL A 1 102 ? -10.751 8.794 -8.169 1.00 95.06 102 VAL A N 1
ATOM 768 C CA . VAL A 1 102 ? -10.823 7.976 -6.942 1.00 95.06 102 VAL A CA 1
ATOM 769 C C . VAL A 1 102 ? -10.615 8.812 -5.670 1.00 95.06 102 VAL A C 1
ATOM 771 O O . VAL A 1 102 ? -11.147 8.492 -4.604 1.00 95.06 102 VAL A O 1
ATOM 774 N N . GLY A 1 103 ? -9.830 9.886 -5.774 1.00 91.88 103 GLY A N 1
ATOM 775 C CA . GLY A 1 103 ? -9.460 10.753 -4.654 1.00 91.88 103 GLY A CA 1
ATOM 776 C C . GLY A 1 103 ? -10.290 12.020 -4.499 1.00 91.88 103 GLY A C 1
ATOM 777 O O . GLY A 1 103 ? -10.135 12.718 -3.499 1.00 91.88 103 GLY A O 1
ATOM 778 N N . SER A 1 104 ? -11.124 12.355 -5.483 1.00 92.19 104 SER A N 1
ATOM 779 C CA . SER A 1 104 ? -11.819 13.640 -5.514 1.00 92.19 104 SER A CA 1
ATOM 780 C C . SER A 1 104 ? -12.743 13.800 -4.306 1.00 92.19 104 SER A C 1
ATOM 782 O O . SER A 1 104 ? -13.559 12.925 -4.028 1.00 92.19 104 SER A O 1
ATOM 784 N N . GLY A 1 105 ? -12.603 14.911 -3.577 1.00 87.44 105 GLY A N 1
ATOM 785 C CA . GLY A 1 105 ? -13.419 15.217 -2.397 1.00 87.44 105 GLY A CA 1
ATOM 786 C C . GLY A 1 105 ? -13.053 14.452 -1.121 1.00 87.44 105 GLY A C 1
ATOM 787 O O . GLY A 1 105 ? -13.796 14.542 -0.149 1.00 87.44 105 GLY A O 1
ATOM 788 N N . ARG A 1 106 ? -11.935 13.708 -1.096 1.00 85.00 106 ARG A N 1
ATOM 789 C CA . ARG A 1 106 ? -11.531 12.910 0.073 1.00 85.00 106 ARG A CA 1
ATOM 790 C C . ARG A 1 106 ? -10.514 13.546 1.011 1.00 85.00 106 ARG A C 1
ATOM 792 O O . ARG A 1 106 ? -10.338 12.964 2.062 1.00 85.00 106 ARG A O 1
ATOM 799 N N . ASP A 1 107 ? -9.853 14.650 0.660 1.00 77.44 107 ASP A N 1
ATOM 800 C CA . ASP A 1 107 ? -8.765 15.266 1.456 1.00 77.44 107 ASP A CA 1
ATOM 801 C C . ASP A 1 107 ? -7.898 14.234 2.213 1.00 77.44 107 ASP A C 1
ATOM 803 O O . ASP A 1 107 ? -8.095 13.944 3.392 1.00 77.44 107 ASP A O 1
ATOM 807 N N . ARG A 1 108 ? -7.024 13.556 1.466 1.00 80.81 108 ARG A N 1
ATOM 808 C CA . ARG A 1 108 ? -6.379 12.303 1.883 1.00 80.81 108 ARG A CA 1
ATOM 809 C C . ARG A 1 108 ? -4.908 12.490 2.230 1.00 80.81 108 ARG A C 1
ATOM 811 O O . ARG A 1 108 ? -4.191 13.205 1.532 1.00 80.81 108 ARG A O 1
ATOM 818 N N . ALA A 1 109 ? -4.456 11.752 3.236 1.00 88.50 109 ALA A N 1
ATOM 819 C CA . ALA A 1 109 ? -3.041 11.545 3.522 1.00 88.50 109 ALA A CA 1
ATOM 820 C C . ALA A 1 109 ? -2.528 10.227 2.910 1.00 88.50 109 ALA A C 1
ATOM 822 O O . ALA A 1 109 ? -3.320 9.343 2.585 1.00 88.50 109 ALA A O 1
ATOM 823 N N . TYR A 1 110 ? -1.202 10.105 2.784 1.00 92.94 110 TYR A N 1
ATOM 824 C CA . TYR A 1 110 ? -0.521 8.904 2.281 1.00 92.94 110 TYR A CA 1
ATOM 825 C C . TYR A 1 110 ? 0.593 8.448 3.241 1.00 92.94 110 TYR A C 1
ATOM 827 O O . TYR A 1 110 ? 1.781 8.561 2.920 1.00 92.94 110 TYR A O 1
ATOM 835 N N . PRO A 1 111 ? 0.244 8.019 4.467 1.00 95.31 111 PRO A N 1
ATOM 836 C CA . PRO A 1 111 ? 1.227 7.632 5.476 1.00 95.31 111 PRO A CA 1
ATOM 837 C C . PRO A 1 111 ? 2.116 6.453 5.053 1.00 95.31 111 PRO A C 1
ATOM 839 O O . PRO A 1 111 ? 3.309 6.472 5.336 1.00 95.31 111 PRO A O 1
ATOM 842 N N . ILE A 1 112 ? 1.581 5.453 4.351 1.00 97.69 112 ILE A N 1
ATOM 843 C CA . ILE A 1 112 ? 2.341 4.316 3.816 1.00 97.69 112 ILE A CA 1
ATOM 844 C C . ILE A 1 112 ? 3.384 4.821 2.815 1.00 97.69 112 ILE A C 1
ATOM 846 O O . ILE A 1 112 ? 4.551 4.466 2.951 1.00 97.69 112 ILE A O 1
ATOM 850 N N . HIS A 1 113 ? 3.008 5.696 1.871 1.00 97.62 113 HIS A N 1
ATOM 851 C CA . HIS A 1 113 ? 3.973 6.276 0.923 1.00 97.62 113 HIS A CA 1
ATOM 852 C C . HIS A 1 113 ? 5.003 7.171 1.612 1.00 97.62 113 HIS A C 1
ATOM 854 O O . HIS A 1 113 ? 6.172 7.142 1.244 1.00 97.62 113 HIS A O 1
ATOM 860 N N . ALA A 1 114 ? 4.604 7.951 2.620 1.00 96.81 114 ALA A N 1
ATOM 861 C CA . ALA A 1 114 ? 5.534 8.792 3.372 1.00 96.81 114 ALA A CA 1
ATOM 862 C C . ALA A 1 114 ? 6.621 7.959 4.071 1.00 96.81 114 ALA A C 1
ATOM 864 O O . ALA A 1 114 ? 7.797 8.325 4.033 1.00 96.81 114 ALA A O 1
ATOM 865 N N . LEU A 1 115 ? 6.239 6.825 4.671 1.00 97.62 115 LEU A N 1
ATOM 866 C CA . LEU A 1 115 ? 7.189 5.883 5.269 1.00 97.62 115 LEU A CA 1
ATOM 867 C C . LEU A 1 115 ? 7.999 5.125 4.220 1.00 97.62 115 LEU A C 1
ATOM 869 O O . LEU A 1 115 ? 9.182 4.855 4.421 1.00 97.62 115 LEU A O 1
ATOM 873 N N . GLU A 1 116 ? 7.380 4.778 3.098 1.00 97.75 116 GLU A N 1
ATOM 874 C CA . GLU A 1 116 ? 8.080 4.090 2.027 1.00 97.75 116 GLU A CA 1
ATOM 875 C C . GLU A 1 116 ? 9.146 4.989 1.402 1.00 97.75 116 GLU A C 1
ATOM 877 O O . GLU A 1 116 ? 10.256 4.522 1.168 1.00 97.75 116 GLU A O 1
ATOM 882 N N . HIS A 1 117 ? 8.860 6.272 1.174 1.00 96.62 117 HIS A N 1
ATOM 883 C CA . HIS A 1 117 ? 9.812 7.180 0.542 1.00 96.62 117 HIS A CA 1
ATOM 884 C C . HIS A 1 117 ? 11.090 7.343 1.367 1.00 96.62 117 HIS A C 1
ATOM 886 O O . HIS A 1 117 ? 12.166 7.497 0.784 1.00 96.62 117 HIS A O 1
ATOM 892 N N . SER A 1 118 ? 11.002 7.280 2.701 1.00 95.75 118 SER A N 1
ATOM 893 C CA . SER A 1 118 ? 12.201 7.225 3.538 1.00 95.75 118 SER A CA 1
ATOM 894 C C . SER A 1 118 ? 12.858 5.841 3.498 1.00 95.75 118 SER A C 1
ATOM 896 O O . SER A 1 118 ? 14.079 5.763 3.377 1.00 95.75 118 SER A O 1
ATOM 898 N N . LEU A 1 119 ? 12.088 4.746 3.485 1.00 95.62 119 LEU A N 1
ATOM 899 C CA . LEU A 1 119 ? 12.626 3.389 3.318 1.00 95.62 119 LEU A CA 1
ATOM 900 C C . LEU A 1 119 ? 13.425 3.227 2.011 1.00 95.62 119 LEU A C 1
ATOM 902 O O . LEU A 1 119 ? 14.583 2.821 2.074 1.00 95.62 119 LEU A O 1
ATOM 906 N N . SER A 1 120 ? 12.859 3.571 0.849 1.00 95.06 120 SER A N 1
ATOM 907 C CA . SER A 1 120 ? 13.548 3.468 -0.449 1.00 95.06 120 SER A CA 1
ATOM 908 C C . SER A 1 120 ? 14.567 4.578 -0.708 1.00 95.06 120 SER A C 1
ATOM 910 O O . SER A 1 120 ? 15.450 4.429 -1.549 1.00 95.06 120 SER A O 1
ATOM 912 N N . GLY A 1 121 ? 14.496 5.691 0.028 1.00 93.94 121 GLY A N 1
ATOM 913 C CA . GLY A 1 121 ? 15.569 6.688 0.048 1.00 93.94 121 GLY A CA 1
ATOM 914 C C . GLY A 1 121 ? 16.837 6.162 0.729 1.00 93.94 121 GLY A C 1
ATOM 915 O O . GLY A 1 121 ? 17.953 6.414 0.265 1.00 93.94 121 GLY A O 1
ATOM 916 N N . HIS A 1 122 ? 16.671 5.393 1.812 1.00 94.44 122 HIS A N 1
ATOM 917 C CA . HIS A 1 122 ? 17.778 4.858 2.611 1.00 94.44 122 HIS A CA 1
ATOM 918 C C . HIS A 1 12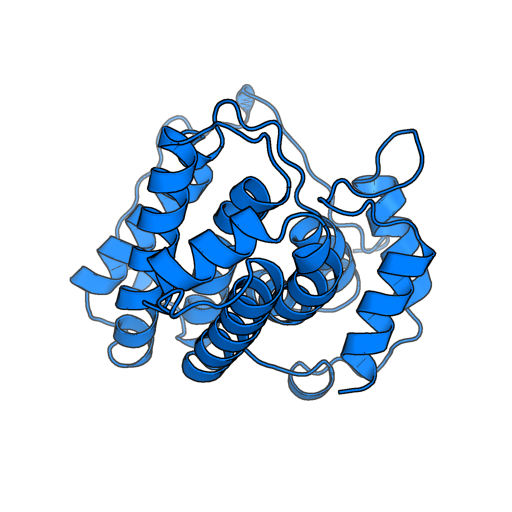2 ? 18.241 3.457 2.199 1.00 94.44 122 HIS A C 1
ATOM 920 O O . HIS A 1 122 ? 19.414 3.142 2.424 1.00 94.44 122 HIS A O 1
ATOM 926 N N . TYR A 1 123 ? 17.382 2.637 1.595 1.00 93.69 123 TYR A N 1
ATOM 927 C CA . TYR A 1 123 ? 17.709 1.297 1.100 1.00 93.69 123 TYR A CA 1
ATOM 928 C C . TYR A 1 123 ? 17.316 1.145 -0.368 1.00 93.69 123 TYR A C 1
ATOM 930 O O . TYR A 1 123 ? 16.282 1.645 -0.793 1.00 93.69 123 TYR A O 1
ATOM 938 N N . ASP A 1 124 ? 18.118 0.412 -1.137 1.00 90.75 124 ASP A N 1
ATOM 939 C CA . ASP A 1 124 ? 17.835 0.146 -2.549 1.00 90.75 124 ASP A CA 1
ATOM 940 C C . ASP A 1 124 ? 16.754 -0.939 -2.688 1.00 90.75 124 ASP A C 1
ATOM 942 O O . ASP A 1 124 ? 17.035 -2.130 -2.822 1.00 90.75 124 ASP A O 1
ATOM 946 N N . ILE A 1 125 ? 15.496 -0.518 -2.565 1.00 94.94 125 ILE A N 1
ATOM 947 C CA . ILE A 1 125 ? 14.308 -1.362 -2.667 1.00 94.94 125 ILE A CA 1
ATOM 948 C C . ILE A 1 125 ? 13.309 -0.741 -3.648 1.00 94.94 125 ILE A C 1
ATOM 950 O O . ILE A 1 125 ? 13.129 0.473 -3.714 1.00 94.94 125 ILE A O 1
ATOM 954 N N . SER A 1 126 ? 12.639 -1.597 -4.419 1.00 95.88 126 SER A N 1
ATOM 955 C CA . SER A 1 126 ? 11.541 -1.196 -5.303 1.00 95.88 126 SER A CA 1
ATOM 956 C C . SER A 1 126 ? 10.398 -0.545 -4.517 1.00 95.88 126 SER A C 1
ATOM 958 O O . SER A 1 126 ? 10.029 -1.032 -3.447 1.00 95.88 126 SER A O 1
ATOM 960 N N . HIS A 1 127 ? 9.791 0.503 -5.084 1.00 97.31 127 HIS A N 1
ATOM 961 C CA . HIS A 1 127 ? 8.737 1.288 -4.435 1.00 97.31 127 HIS A CA 1
ATOM 962 C C . HIS A 1 127 ? 7.571 0.422 -3.931 1.00 97.31 127 HIS A C 1
ATOM 964 O O . HIS A 1 127 ? 7.296 0.344 -2.735 1.00 97.31 127 HIS A O 1
ATOM 970 N N . GLY A 1 128 ? 6.949 -0.332 -4.842 1.00 97.88 128 GLY A N 1
ATOM 971 C CA . GLY A 1 128 ? 5.833 -1.223 -4.513 1.00 97.88 128 GLY A CA 1
ATOM 972 C C . GLY A 1 128 ? 6.201 -2.334 -3.528 1.00 97.88 128 GLY A C 1
ATOM 973 O O . GLY A 1 128 ? 5.358 -2.795 -2.759 1.00 97.88 128 GLY A O 1
ATOM 974 N N . ARG A 1 129 ? 7.478 -2.726 -3.479 1.00 97.44 129 ARG A N 1
ATOM 975 C CA . ARG A 1 129 ? 7.977 -3.698 -2.503 1.00 97.44 129 ARG A CA 1
ATOM 976 C C . ARG A 1 129 ? 8.073 -3.111 -1.102 1.00 97.44 129 ARG A C 1
ATOM 978 O O . ARG A 1 129 ? 7.665 -3.764 -0.145 1.00 97.44 129 ARG A O 1
ATOM 985 N N . GLY A 1 130 ? 8.572 -1.881 -0.990 1.00 97.94 130 GLY A N 1
ATOM 986 C CA . GLY A 1 130 ? 8.568 -1.127 0.261 1.00 97.94 130 GLY A CA 1
ATOM 987 C C . GLY A 1 130 ? 7.147 -0.903 0.785 1.00 97.94 130 GLY A C 1
ATOM 988 O O . GLY A 1 130 ? 6.873 -1.155 1.959 1.00 97.94 130 GLY A O 1
ATOM 989 N N . LEU A 1 131 ? 6.217 -0.539 -0.105 1.00 98.56 131 LEU A N 1
ATOM 990 C CA . LEU A 1 131 ? 4.795 -0.412 0.220 1.00 98.56 131 LEU A CA 1
ATOM 991 C C . LEU A 1 131 ? 4.208 -1.729 0.751 1.00 98.56 131 LEU A C 1
ATOM 993 O O . LEU A 1 131 ? 3.500 -1.725 1.758 1.00 98.56 131 LEU A O 1
ATOM 997 N N . ALA A 1 132 ? 4.541 -2.861 0.124 1.00 98.19 132 ALA A N 1
ATOM 998 C CA . ALA A 1 132 ? 4.072 -4.179 0.547 1.00 98.19 132 ALA A CA 1
ATOM 999 C C . ALA A 1 132 ? 4.524 -4.561 1.970 1.00 98.19 132 ALA A C 1
ATOM 1001 O O . ALA A 1 132 ? 3.751 -5.164 2.715 1.00 98.19 132 ALA A O 1
ATOM 1002 N N . LEU A 1 133 ? 5.743 -4.173 2.369 1.00 97.50 133 LEU A N 1
ATOM 1003 C CA . LEU A 1 133 ? 6.247 -4.373 3.734 1.00 97.50 133 LEU A CA 1
ATOM 1004 C C . LEU A 1 133 ? 5.456 -3.551 4.760 1.00 97.50 133 LEU A C 1
ATOM 1006 O O . LEU A 1 133 ? 5.145 -4.034 5.849 1.00 97.50 133 LEU A O 1
ATOM 1010 N N . LEU A 1 134 ? 5.130 -2.305 4.410 1.00 98.12 134 LEU A N 1
ATOM 1011 C CA . LEU A 1 134 ? 4.528 -1.330 5.321 1.00 98.12 134 LEU A CA 1
ATOM 1012 C C . LEU A 1 134 ? 3.009 -1.484 5.462 1.00 98.12 134 LEU A C 1
ATOM 1014 O O . LEU A 1 134 ? 2.471 -1.242 6.547 1.00 98.12 134 LEU A O 1
ATOM 1018 N N . LEU A 1 135 ? 2.316 -1.900 4.398 1.00 98.06 135 LEU A N 1
ATOM 1019 C CA . LEU A 1 135 ? 0.853 -1.963 4.352 1.00 98.06 135 LEU A CA 1
ATOM 1020 C C . LEU A 1 135 ? 0.245 -2.766 5.523 1.00 98.06 135 LEU A C 1
ATOM 1022 O O . LEU A 1 135 ? -0.607 -2.209 6.221 1.00 98.06 135 LEU A O 1
ATOM 1026 N N . PRO A 1 136 ? 0.685 -4.006 5.838 1.00 97.12 136 PRO A N 1
ATOM 1027 C CA . PRO A 1 136 ? 0.144 -4.751 6.976 1.00 97.12 136 PRO A CA 1
ATOM 1028 C C . PRO A 1 136 ? 0.317 -4.031 8.313 1.00 97.12 136 PRO A C 1
ATOM 1030 O O . PRO A 1 136 ? -0.613 -4.002 9.116 1.00 97.12 136 PRO A O 1
ATOM 1033 N N . ALA A 1 137 ? 1.489 -3.435 8.548 1.00 96.38 137 ALA A N 1
ATOM 1034 C CA . ALA A 1 137 ? 1.796 -2.758 9.805 1.00 96.38 137 ALA A CA 1
ATOM 1035 C C . ALA A 1 137 ? 0.921 -1.509 10.000 1.00 96.38 137 ALA A C 1
ATOM 1037 O O . ALA A 1 137 ? 0.400 -1.279 11.091 1.00 96.38 137 ALA A O 1
ATOM 1038 N N . ILE A 1 138 ? 0.695 -0.735 8.935 1.00 96.88 138 ILE A N 1
ATOM 1039 C CA . ILE A 1 138 ? -0.166 0.455 8.979 1.00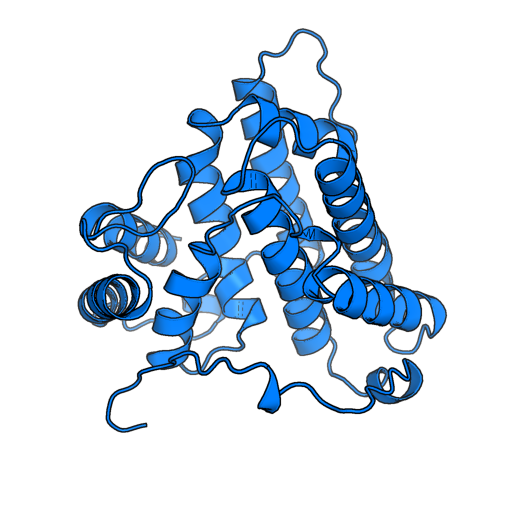 96.88 138 ILE A CA 1
ATOM 1040 C C . ILE A 1 138 ? -1.642 0.080 9.153 1.00 96.88 138 ILE A C 1
ATOM 1042 O O . ILE A 1 138 ? -2.362 0.729 9.923 1.00 96.88 138 ILE A O 1
ATOM 1046 N N . MET A 1 139 ? -2.095 -0.988 8.494 1.00 97.06 139 MET A N 1
ATOM 1047 C CA . MET A 1 139 ? -3.451 -1.505 8.679 1.00 97.06 139 MET A CA 1
ATOM 1048 C C . MET A 1 139 ? -3.673 -1.991 10.118 1.00 97.06 139 MET A C 1
ATOM 1050 O O . MET A 1 139 ? -4.651 -1.594 10.750 1.00 97.06 139 MET A O 1
ATOM 1054 N N . GLU A 1 140 ? -2.742 -2.775 10.675 1.00 96.38 140 GLU A N 1
ATOM 1055 C CA . GLU A 1 140 ? -2.770 -3.205 12.083 1.00 96.38 140 GLU A CA 1
ATOM 1056 C C . GLU A 1 140 ? -2.784 -2.019 13.056 1.00 96.38 140 GLU A C 1
ATOM 1058 O O . GLU A 1 140 ? -3.505 -2.041 14.056 1.00 96.38 140 GLU A O 1
ATOM 1063 N N . TYR A 1 141 ? -2.014 -0.974 12.754 1.00 96.44 141 TYR A N 1
ATOM 1064 C CA . TYR A 1 141 ? -1.918 0.218 13.588 1.00 96.44 141 TYR A CA 1
ATOM 1065 C C . TYR A 1 141 ? -3.224 1.027 13.633 1.00 96.44 141 TYR A C 1
ATOM 1067 O O . TYR A 1 141 ? -3.540 1.629 14.662 1.00 96.44 141 TYR A O 1
ATOM 1075 N N . SER A 1 142 ? -3.981 1.063 12.530 1.00 95.31 142 SER A N 1
ATOM 1076 C CA . SER A 1 142 ? -5.064 2.040 12.348 1.00 95.31 142 SER A CA 1
ATOM 1077 C C . SER A 1 142 ? -6.478 1.463 12.266 1.00 95.31 142 SER A C 1
ATOM 1079 O O . SER A 1 142 ? -7.429 2.235 12.416 1.00 95.31 142 SER A O 1
ATOM 1081 N N . TYR A 1 143 ? -6.663 0.144 12.105 1.00 96.69 143 TYR A N 1
ATOM 1082 C CA . TYR A 1 143 ? -8.009 -0.423 11.913 1.00 96.69 143 TYR A CA 1
ATOM 1083 C C . TYR A 1 143 ? -8.980 -0.108 13.055 1.00 96.69 143 TYR A C 1
ATOM 1085 O O . TYR A 1 143 ? -10.146 0.191 12.806 1.00 96.69 143 TYR A O 1
ATOM 1093 N N . LYS A 1 144 ? -8.497 -0.091 14.304 1.00 96.88 144 LYS A N 1
ATOM 1094 C CA . LYS A 1 144 ? -9.320 0.221 15.486 1.00 96.88 144 LYS A CA 1
ATOM 1095 C C . LYS A 1 144 ? -9.805 1.664 15.537 1.00 96.88 144 LYS A C 1
ATOM 1097 O O . LYS A 1 144 ? -10.786 1.952 16.210 1.00 96.88 144 LYS A O 1
ATOM 1102 N N . SER A 1 145 ? -9.128 2.574 14.843 1.00 96.19 145 SER A N 1
ATOM 1103 C CA . SER A 1 145 ? -9.525 3.982 14.796 1.00 96.19 145 SER A CA 1
ATOM 1104 C C . SER A 1 145 ? -10.654 4.232 13.803 1.00 96.19 145 SER A C 1
ATOM 1106 O O . SER A 1 145 ? -11.380 5.209 13.959 1.00 96.19 145 SER A O 1
ATOM 1108 N N . ARG A 1 146 ? -10.829 3.358 12.800 1.00 95.50 146 ARG A N 1
ATOM 1109 C CA . ARG A 1 146 ? -11.923 3.430 11.812 1.00 95.50 146 ARG A CA 1
ATOM 1110 C C . ARG A 1 146 ? -12.468 2.039 11.465 1.00 95.50 146 ARG A C 1
ATOM 1112 O O . ARG A 1 146 ? -12.438 1.645 10.297 1.00 95.50 146 ARG A O 1
ATOM 1119 N N . PRO A 1 147 ? -12.996 1.291 12.445 1.00 97.06 147 PRO A N 1
ATOM 1120 C CA . PRO A 1 147 ? -13.337 -0.115 12.256 1.00 97.06 147 PRO A CA 1
ATOM 1121 C C . PRO A 1 147 ? -14.403 -0.313 11.168 1.00 97.06 147 PRO A C 1
ATOM 1123 O O . PRO A 1 147 ? -14.278 -1.236 10.374 1.00 97.06 147 PRO A O 1
ATOM 1126 N N . ALA A 1 148 ? -15.362 0.606 11.016 1.00 96.38 148 ALA A N 1
ATOM 1127 C CA . ALA A 1 148 ? -16.382 0.537 9.965 1.00 96.38 148 ALA A CA 1
ATOM 1128 C C . ALA A 1 148 ? -15.807 0.548 8.530 1.00 96.38 148 ALA A C 1
ATOM 1130 O O . ALA A 1 148 ? -16.267 -0.202 7.672 1.00 96.38 148 ALA A O 1
ATOM 1131 N N . LYS A 1 149 ? -14.768 1.354 8.252 1.00 95.94 149 LYS A N 1
ATOM 1132 C CA . LYS A 1 149 ? -14.114 1.383 6.927 1.00 95.94 149 LYS A CA 1
ATOM 1133 C C . LYS A 1 149 ? -13.377 0.074 6.646 1.00 95.94 149 LYS A C 1
ATOM 1135 O O . LYS A 1 149 ? -13.451 -0.460 5.545 1.00 95.94 149 LYS A O 1
ATOM 1140 N N . TYR A 1 150 ? -12.689 -0.464 7.647 1.00 97.44 150 TYR A N 1
ATOM 1141 C CA . TYR A 1 150 ? -11.991 -1.743 7.522 1.00 97.44 150 TYR A CA 1
ATOM 1142 C C . TYR A 1 150 ? -12.954 -2.936 7.433 1.00 97.44 150 TYR A C 1
ATOM 1144 O O . TYR A 1 150 ? -12.665 -3.890 6.716 1.00 97.44 150 TYR A O 1
ATOM 1152 N N . ALA A 1 151 ? -14.103 -2.872 8.109 1.00 97.81 151 ALA A N 1
ATOM 1153 C CA . ALA A 1 151 ? -15.184 -3.842 7.977 1.00 97.81 151 ALA A CA 1
ATOM 1154 C C . ALA A 1 151 ? -15.755 -3.846 6.550 1.00 97.81 151 ALA A C 1
ATOM 1156 O O . ALA A 1 151 ? -15.841 -4.907 5.942 1.00 97.81 151 ALA A O 1
ATOM 1157 N N . MET A 1 152 ? -16.020 -2.664 5.978 1.00 97.19 152 MET A N 1
ATOM 1158 C CA . MET A 1 152 ? -16.438 -2.532 4.577 1.00 97.19 152 MET A CA 1
ATOM 1159 C C . MET A 1 152 ? -15.405 -3.135 3.619 1.00 97.19 152 MET A C 1
ATOM 1161 O O . MET A 1 152 ? -15.771 -3.848 2.695 1.00 97.19 152 MET A O 1
ATOM 1165 N N . LEU A 1 153 ? -14.109 -2.907 3.852 1.00 97.75 153 LEU A N 1
ATOM 1166 C CA . LEU A 1 153 ? -13.064 -3.552 3.057 1.00 97.75 153 LEU A CA 1
ATOM 1167 C C . LEU A 1 153 ? -13.119 -5.088 3.160 1.00 97.75 153 LEU A C 1
ATOM 1169 O O . LEU A 1 153 ? -12.941 -5.773 2.154 1.00 97.75 153 LEU A O 1
ATOM 1173 N N . ALA A 1 154 ? -13.363 -5.635 4.355 1.00 98.19 154 ALA A N 1
ATOM 1174 C CA . ALA A 1 154 ? -13.496 -7.077 4.563 1.00 98.19 154 ALA A CA 1
ATOM 1175 C C . ALA A 1 154 ? -14.692 -7.667 3.794 1.00 98.19 154 ALA A C 1
ATOM 1177 O O . ALA A 1 154 ? -14.568 -8.731 3.188 1.00 98.19 154 ALA A O 1
ATOM 1178 N N . GLU A 1 155 ? -15.824 -6.966 3.799 1.00 97.69 155 GLU A N 1
ATOM 1179 C CA . GLU A 1 155 ? -17.046 -7.379 3.104 1.00 97.69 155 GLU A CA 1
ATOM 1180 C C . GLU A 1 155 ? -16.885 -7.272 1.578 1.00 97.69 155 GLU A C 1
ATOM 1182 O O . GLU A 1 155 ? -17.130 -8.241 0.869 1.00 97.69 155 GLU A O 1
ATOM 1187 N N . GLU A 1 156 ? -16.416 -6.132 1.068 1.00 97.25 156 GLU A N 1
ATOM 1188 C CA . GLU A 1 156 ? -16.431 -5.816 -0.371 1.00 97.25 156 GLU A CA 1
ATOM 1189 C C . GLU A 1 156 ? -15.304 -6.493 -1.173 1.00 97.25 156 GLU A C 1
ATOM 1191 O O . GLU A 1 156 ? -15.484 -6.842 -2.348 1.00 97.25 156 GLU A O 1
ATOM 1196 N N . LEU A 1 157 ? -14.123 -6.665 -0.564 1.00 98.00 157 LEU A N 1
ATOM 1197 C CA . LEU A 1 157 ? -12.953 -7.227 -1.251 1.00 98.00 157 LEU A CA 1
ATOM 1198 C C . LEU A 1 157 ? -12.741 -8.717 -0.991 1.00 98.00 157 LEU A C 1
ATOM 1200 O O . LEU A 1 157 ? -12.097 -9.383 -1.799 1.00 98.00 157 LEU A O 1
ATOM 1204 N N . PHE A 1 158 ? -13.220 -9.224 0.145 1.00 98.00 158 PHE A N 1
ATOM 1205 C CA . PHE A 1 158 ? -12.921 -10.584 0.602 1.00 98.00 158 PHE A CA 1
ATOM 1206 C C . PHE A 1 158 ? -14.167 -11.416 0.905 1.00 98.00 158 PHE A C 1
ATOM 1208 O O . PHE A 1 158 ? -14.022 -12.538 1.391 1.00 98.00 158 PHE A O 1
ATOM 1215 N N . ASP A 1 159 ? -15.362 -10.871 0.655 1.00 97.00 159 ASP A N 1
ATOM 1216 C CA . ASP A 1 159 ? -16.649 -11.529 0.891 1.00 97.00 159 ASP A CA 1
ATOM 1217 C C . ASP A 1 159 ? -16.787 -12.064 2.337 1.00 97.00 159 ASP A C 1
ATOM 1219 O O . ASP A 1 159 ? -17.410 -13.094 2.600 1.00 97.00 159 ASP A O 1
ATOM 1223 N N . ILE A 1 160 ? -16.183 -11.372 3.315 1.00 97.25 160 ILE A N 1
ATOM 1224 C CA . ILE A 1 160 ? -16.250 -11.755 4.731 1.00 97.25 160 ILE A CA 1
ATOM 1225 C C . ILE A 1 160 ? -17.537 -11.189 5.330 1.00 97.25 160 ILE A C 1
ATOM 1227 O O . ILE A 1 160 ? -17.584 -10.038 5.755 1.00 97.25 160 ILE A O 1
ATOM 1231 N N . HIS A 1 161 ? -18.578 -12.014 5.384 1.00 94.69 161 HIS A N 1
ATOM 1232 C CA . HIS A 1 161 ? -19.889 -11.615 5.898 1.00 94.69 161 HIS A CA 1
ATOM 1233 C C . HIS A 1 161 ? -19.881 -11.274 7.391 1.00 94.69 161 HIS A C 1
ATOM 1235 O O . HIS A 1 161 ? -19.126 -11.833 8.181 1.00 94.69 161 HIS A O 1
ATOM 1241 N N . ARG A 1 162 ? -20.761 -10.364 7.812 1.00 94.25 162 ARG A N 1
ATOM 1242 C CA . ARG A 1 162 ? -20.816 -9.908 9.202 1.00 94.25 162 ARG A CA 1
ATOM 1243 C C . ARG A 1 162 ? -21.113 -11.024 10.200 1.00 94.25 162 ARG A C 1
ATOM 1245 O O . ARG A 1 162 ? -20.423 -11.115 11.202 1.00 94.25 162 ARG A O 1
ATOM 1252 N N . ASP A 1 163 ? -22.105 -11.876 9.954 1.00 92.81 163 ASP A N 1
ATOM 1253 C CA . ASP A 1 163 ? -22.452 -13.035 10.804 1.00 92.81 163 ASP A CA 1
ATOM 1254 C C . ASP A 1 163 ? -22.530 -12.729 12.319 1.00 92.81 163 ASP A C 1
ATOM 1256 O O . ASP A 1 163 ? -22.116 -13.526 13.157 1.00 92.81 163 ASP A O 1
ATOM 1260 N N . GLY A 1 164 ? -23.023 -11.539 12.683 1.00 93.62 164 GLY A N 1
ATOM 1261 C CA . GLY A 1 164 ? -23.101 -11.077 14.077 1.00 93.62 164 GLY A CA 1
ATOM 1262 C C . GLY A 1 164 ? -21.803 -10.501 14.662 1.00 93.62 164 GLY A C 1
ATOM 1263 O O . GLY A 1 164 ? -21.813 -10.052 15.805 1.00 93.62 164 GLY A O 1
ATOM 1264 N N . ARG A 1 165 ? -20.710 -10.460 13.891 1.00 95.62 165 ARG A N 1
ATOM 1265 C CA . ARG A 1 165 ? -19.441 -9.820 14.265 1.00 95.62 165 ARG A CA 1
ATOM 1266 C C . ARG A 1 165 ? -19.583 -8.301 14.364 1.00 95.62 165 ARG A C 1
ATOM 1268 O O . ARG A 1 165 ? -20.279 -7.649 13.574 1.00 95.62 165 ARG A O 1
ATOM 1275 N N . SER A 1 166 ? -18.861 -7.732 15.318 1.00 97.69 166 SER A N 1
ATOM 1276 C CA . SER A 1 166 ? -18.637 -6.293 15.433 1.00 97.69 166 SER A CA 1
ATOM 1277 C C . SER A 1 166 ? -17.787 -5.758 14.274 1.00 97.69 166 SER A C 1
ATOM 1279 O O . SER A 1 166 ? -17.073 -6.507 13.603 1.00 97.69 166 SER A O 1
ATOM 1281 N N . ASP A 1 167 ? -17.814 -4.438 14.062 1.00 97.88 167 ASP A N 1
ATOM 1282 C CA . ASP A 1 167 ? -16.937 -3.789 13.079 1.00 97.88 167 ASP A CA 1
ATOM 1283 C C . ASP A 1 167 ? -15.457 -4.056 13.363 1.00 97.88 167 ASP A C 1
ATOM 1285 O O . ASP A 1 167 ? -14.690 -4.234 12.427 1.00 97.88 167 ASP A O 1
ATOM 1289 N N . GLU A 1 168 ? -15.035 -4.108 14.631 1.00 98.00 168 GLU A N 1
ATOM 1290 C CA . GLU A 1 168 ? -13.630 -4.354 14.981 1.00 98.00 168 GLU A CA 1
ATOM 1291 C C . GLU A 1 168 ? -13.197 -5.786 14.634 1.00 98.00 168 GLU A C 1
ATOM 1293 O O . GLU A 1 168 ? -12.101 -5.994 14.108 1.00 98.00 168 GLU A O 1
ATOM 1298 N N . GLU A 1 169 ? -14.058 -6.777 14.880 1.00 98.12 169 GLU A N 1
ATOM 1299 C CA . GLU A 1 169 ? -13.798 -8.172 14.509 1.00 98.12 169 GLU A CA 1
ATOM 1300 C C . GLU A 1 169 ? -13.717 -8.344 12.990 1.00 98.12 169 GLU A C 1
ATOM 1302 O O . GLU A 1 169 ? -12.815 -9.024 12.489 1.00 98.12 169 GLU A O 1
ATOM 1307 N N . LEU A 1 170 ? -14.624 -7.696 12.251 1.00 98.00 170 LEU A N 1
ATOM 1308 C CA . LEU A 1 170 ? -14.634 -7.730 10.790 1.00 98.00 170 LEU A CA 1
ATOM 1309 C C . LEU A 1 170 ? -13.436 -6.974 10.203 1.00 98.00 170 LEU A C 1
ATOM 1311 O O . LEU A 1 170 ? -12.761 -7.484 9.312 1.00 98.00 170 LEU A O 1
ATOM 1315 N N . ALA A 1 171 ? -13.106 -5.813 10.770 1.00 98.12 171 ALA A N 1
ATOM 1316 C CA . ALA A 1 171 ? -11.925 -5.038 10.419 1.00 98.12 171 ALA A CA 1
ATOM 1317 C C . ALA A 1 171 ? -10.649 -5.866 10.573 1.00 98.12 171 ALA A C 1
ATOM 1319 O O . ALA A 1 171 ? -9.858 -5.964 9.634 1.00 98.12 171 ALA A O 1
ATOM 1320 N N . LYS A 1 172 ? -10.476 -6.525 11.725 1.00 98.38 172 LYS A N 1
ATOM 1321 C CA . LYS A 1 172 ? -9.339 -7.419 11.966 1.00 98.38 172 LYS A CA 1
ATOM 1322 C C . LYS A 1 172 ? -9.301 -8.564 10.949 1.00 98.38 172 LYS A C 1
ATOM 1324 O O . LYS A 1 172 ? -8.232 -8.866 10.423 1.00 98.38 172 LYS A O 1
ATOM 1329 N N . ALA A 1 173 ? -10.445 -9.173 10.633 1.00 98.31 173 ALA A N 1
ATOM 1330 C CA . ALA A 1 173 ? -10.521 -10.218 9.613 1.00 98.31 173 ALA A CA 1
ATOM 1331 C C . ALA A 1 173 ? -10.105 -9.711 8.218 1.00 98.31 173 ALA A C 1
ATOM 1333 O O . ALA A 1 173 ? -9.395 -10.425 7.507 1.00 98.31 173 ALA A O 1
ATOM 1334 N N . GLY A 1 174 ? -10.477 -8.476 7.860 1.00 98.25 174 GLY A N 1
ATOM 1335 C CA . GLY A 1 174 ? -10.051 -7.802 6.631 1.00 98.25 174 GLY A CA 1
ATOM 1336 C C . GLY A 1 174 ? -8.544 -7.538 6.577 1.00 98.25 174 GLY A C 1
ATOM 1337 O O . GLY A 1 174 ? -7.915 -7.800 5.552 1.00 98.25 174 GLY A O 1
ATOM 1338 N N . VAL A 1 175 ? -7.931 -7.106 7.687 1.00 98.38 175 VAL A N 1
ATOM 1339 C CA . VAL A 1 175 ? -6.463 -6.957 7.786 1.00 98.38 175 VAL A CA 1
ATOM 1340 C C . VAL A 1 175 ? -5.762 -8.295 7.534 1.00 98.38 175 VAL A C 1
ATOM 1342 O O . VAL A 1 175 ? -4.833 -8.371 6.728 1.00 98.38 175 VAL A O 1
ATOM 1345 N N . GLU A 1 176 ? -6.229 -9.374 8.166 1.00 98.62 176 GLU A N 1
ATOM 1346 C CA . GLU A 1 176 ? -5.661 -10.710 7.948 1.00 98.62 176 GLU A CA 1
ATOM 1347 C C . GLU A 1 176 ? -5.897 -11.226 6.520 1.00 98.62 176 GLU A C 1
ATOM 1349 O O . GLU A 1 176 ? -5.050 -11.924 5.962 1.00 98.62 176 GLU A O 1
ATOM 1354 N N . ALA A 1 177 ? -7.027 -10.880 5.902 1.00 98.62 177 ALA A N 1
ATOM 1355 C CA . ALA A 1 177 ? -7.308 -11.226 4.513 1.00 98.62 177 ALA A CA 1
ATOM 1356 C C . ALA A 1 177 ? -6.379 -10.498 3.537 1.00 98.62 177 ALA A C 1
ATOM 1358 O O . ALA A 1 177 ? -5.840 -11.135 2.630 1.00 98.62 177 ALA A O 1
ATOM 1359 N N . MET A 1 178 ? -6.091 -9.217 3.782 1.00 98.75 178 MET A N 1
ATOM 1360 C CA . MET A 1 178 ? -5.115 -8.466 2.994 1.00 98.75 178 MET A CA 1
ATOM 1361 C C . MET A 1 178 ? -3.714 -9.077 3.101 1.00 98.75 178 MET A C 1
ATOM 1363 O O . MET A 1 178 ? -3.047 -9.252 2.086 1.00 98.75 178 MET A O 1
ATOM 1367 N N . LYS A 1 179 ? -3.284 -9.508 4.296 1.00 98.62 179 LYS A N 1
ATOM 1368 C CA . LYS A 1 179 ? -2.013 -10.241 4.451 1.00 98.62 179 LYS A CA 1
ATOM 1369 C C . LYS A 1 179 ? -1.982 -11.536 3.644 1.00 98.62 179 LYS A C 1
ATOM 1371 O O . LYS A 1 179 ? -0.971 -11.829 3.012 1.00 98.62 179 LYS A O 1
ATOM 1376 N N . ARG A 1 180 ? -3.077 -12.308 3.640 1.00 98.69 180 ARG A N 1
ATOM 1377 C CA . ARG A 1 180 ? -3.180 -13.529 2.819 1.00 98.69 180 ARG A CA 1
ATOM 1378 C C . ARG A 1 180 ? -3.120 -13.213 1.327 1.00 98.69 180 ARG A C 1
ATOM 1380 O O . ARG A 1 180 ? -2.439 -13.931 0.601 1.00 98.69 180 ARG A O 1
ATOM 1387 N N . PHE A 1 181 ? -3.772 -12.139 0.882 1.00 98.75 181 PHE A N 1
ATOM 1388 C CA . PHE A 1 181 ? -3.664 -11.678 -0.501 1.00 98.75 181 PHE A CA 1
ATOM 1389 C C . PHE A 1 181 ? -2.216 -11.314 -0.850 1.00 98.75 181 PHE A C 1
ATOM 1391 O O . PHE A 1 181 ? -1.681 -11.863 -1.811 1.00 98.75 181 PHE A O 1
ATOM 1398 N N . LEU A 1 182 ? -1.550 -10.495 -0.027 1.00 98.69 182 LEU A N 1
ATOM 1399 C CA . LEU A 1 182 ? -0.133 -10.165 -0.206 1.00 98.69 182 LEU A CA 1
ATOM 1400 C C . LEU A 1 182 ? 0.726 -11.431 -0.293 1.00 98.69 182 LEU A C 1
ATOM 1402 O O . LEU A 1 182 ? 1.529 -11.558 -1.211 1.00 98.69 182 LEU A O 1
ATOM 1406 N N . ALA A 1 183 ? 0.523 -12.403 0.599 1.00 98.50 183 ALA A N 1
ATOM 1407 C CA . ALA A 1 183 ? 1.242 -13.675 0.554 1.00 98.50 183 ALA A CA 1
ATOM 1408 C C . ALA A 1 183 ? 0.993 -14.437 -0.759 1.00 98.50 183 ALA A C 1
ATOM 1410 O O . ALA A 1 183 ? 1.938 -14.939 -1.363 1.00 98.50 183 ALA A O 1
ATOM 1411 N N . SER A 1 184 ? -0.256 -14.468 -1.239 1.00 98.31 184 SER A N 1
ATOM 1412 C CA . SER A 1 184 ? -0.635 -15.172 -2.475 1.00 98.31 184 SER A CA 1
ATOM 1413 C C . SER A 1 184 ? 0.028 -14.615 -3.739 1.00 98.31 184 SER A C 1
ATOM 1415 O O . SER A 1 184 ? 0.209 -15.353 -4.704 1.00 98.31 184 SER A O 1
ATOM 1417 N N . VAL A 1 185 ? 0.434 -13.340 -3.722 1.00 98.44 185 VAL A N 1
ATOM 1418 C CA . VAL A 1 185 ? 1.151 -12.680 -4.827 1.00 98.44 185 VAL A CA 1
ATOM 1419 C C . VAL A 1 185 ? 2.645 -12.487 -4.534 1.00 98.44 185 VAL A C 1
ATOM 1421 O O . VAL A 1 185 ? 3.319 -11.730 -5.229 1.00 98.44 185 VAL A O 1
ATOM 1424 N N . GLY A 1 186 ? 3.181 -13.163 -3.508 1.00 97.62 186 GLY A N 1
ATOM 1425 C CA . GLY A 1 186 ? 4.603 -13.114 -3.147 1.00 97.62 186 GLY A CA 1
ATOM 1426 C C . GLY A 1 186 ? 5.048 -11.784 -2.533 1.00 97.62 186 GLY A C 1
ATOM 1427 O O . GLY A 1 186 ? 6.203 -11.390 -2.672 1.00 97.62 186 GLY A O 1
ATOM 1428 N N . ARG A 1 187 ? 4.128 -11.047 -1.905 1.00 97.94 187 ARG A N 1
ATOM 1429 C CA . ARG A 1 187 ? 4.334 -9.686 -1.382 1.00 97.94 187 ARG A CA 1
ATOM 1430 C C . ARG A 1 187 ? 4.134 -9.534 0.119 1.00 97.94 187 ARG A C 1
ATOM 1432 O O . ARG A 1 187 ? 4.244 -8.429 0.634 1.00 97.94 187 ARG A O 1
ATOM 1439 N N . LEU A 1 188 ? 3.918 -10.629 0.840 1.00 97.38 188 LEU A N 1
ATOM 1440 C CA . LEU A 1 188 ? 4.100 -10.649 2.288 1.00 97.38 188 LEU A CA 1
ATOM 1441 C C . LEU A 1 188 ? 5.543 -11.078 2.579 1.00 97.38 188 LEU A C 1
ATOM 1443 O O . LEU A 1 188 ? 5.847 -12.262 2.501 1.00 97.38 188 LEU A O 1
ATOM 1447 N N . MET A 1 189 ? 6.418 -10.109 2.848 1.00 94.69 189 MET A N 1
ATOM 1448 C CA . MET A 1 189 ? 7.863 -10.317 3.014 1.00 94.69 189 MET A CA 1
ATOM 1449 C C . MET A 1 189 ? 8.370 -9.708 4.325 1.00 94.69 189 MET A C 1
ATOM 1451 O O . MET A 1 189 ? 7.686 -8.914 4.974 1.00 94.69 189 MET A O 1
ATOM 1455 N N . THR A 1 190 ? 9.596 -10.065 4.682 1.00 94.94 190 THR A N 1
ATOM 1456 C CA . THR A 1 190 ? 10.387 -9.504 5.785 1.00 94.94 190 THR A CA 1
ATOM 1457 C C . THR A 1 190 ? 11.488 -8.584 5.256 1.00 94.94 190 THR A C 1
ATOM 1459 O O . THR A 1 190 ? 11.881 -8.670 4.089 1.00 94.94 190 THR A O 1
ATOM 1462 N N . LEU A 1 191 ? 12.052 -7.730 6.122 1.00 94.56 191 LEU A N 1
ATOM 1463 C CA . LEU A 1 191 ? 13.219 -6.911 5.761 1.00 94.56 191 LEU A CA 1
ATOM 1464 C C . LEU A 1 191 ? 14.407 -7.777 5.317 1.00 94.56 191 LEU A C 1
ATOM 1466 O O . LEU A 1 191 ? 15.094 -7.452 4.350 1.00 94.56 191 LEU A O 1
ATOM 1470 N N . LYS A 1 192 ? 14.603 -8.927 5.970 1.00 93.25 192 LYS A N 1
ATOM 1471 C CA . LYS A 1 192 ? 15.679 -9.864 5.641 1.00 93.25 192 LYS A CA 1
ATOM 1472 C C . LYS A 1 192 ? 15.538 -10.444 4.232 1.00 93.25 192 LYS A C 1
ATOM 1474 O O . LYS A 1 192 ? 16.532 -10.511 3.514 1.00 93.25 192 LYS A O 1
ATOM 1479 N N . GLU A 1 193 ? 14.333 -10.851 3.831 1.00 94.19 193 GLU A N 1
ATOM 1480 C CA . GLU A 1 193 ? 14.073 -11.411 2.493 1.00 94.19 193 GLU A CA 1
ATOM 1481 C C . GLU A 1 193 ? 14.319 -10.401 1.370 1.00 94.19 193 GLU A C 1
ATOM 1483 O O . GLU A 1 193 ? 14.701 -10.793 0.269 1.00 94.19 193 GLU A O 1
ATOM 1488 N N . VAL A 1 194 ? 14.167 -9.105 1.654 1.00 93.75 194 VAL A N 1
ATOM 1489 C CA . VAL A 1 194 ? 14.472 -8.028 0.699 1.00 93.75 194 VAL A CA 1
ATOM 1490 C C . VAL A 1 194 ? 15.897 -7.477 0.837 1.00 93.75 194 VAL A C 1
ATOM 1492 O O . VAL A 1 194 ? 16.226 -6.471 0.216 1.00 93.75 194 VAL A O 1
ATOM 1495 N N . GLY A 1 195 ? 16.756 -8.121 1.634 1.00 93.19 195 GLY A N 1
ATOM 1496 C CA . GLY A 1 195 ? 18.169 -7.753 1.774 1.00 93.19 195 GLY A CA 1
ATOM 1497 C C . GLY A 1 195 ? 18.453 -6.578 2.718 1.00 93.19 195 GLY A C 1
ATOM 1498 O O . GLY A 1 195 ? 19.558 -6.036 2.698 1.00 93.19 195 GLY A O 1
ATOM 1499 N N . ILE A 1 196 ? 17.498 -6.189 3.565 1.00 94.06 196 ILE A N 1
ATOM 1500 C CA . ILE A 1 196 ? 17.648 -5.107 4.546 1.00 94.06 196 ILE A CA 1
ATOM 1501 C C . ILE A 1 196 ? 17.919 -5.711 5.930 1.00 94.06 196 ILE A C 1
ATOM 1503 O O . ILE A 1 196 ? 17.028 -6.256 6.574 1.00 94.06 196 ILE A O 1
ATOM 1507 N N . GLY A 1 197 ? 19.168 -5.609 6.395 1.00 88.50 197 GLY A N 1
ATOM 1508 C CA . GLY A 1 197 ? 19.578 -6.046 7.741 1.00 88.50 197 GLY A CA 1
ATOM 1509 C C . GLY A 1 197 ? 20.082 -4.925 8.655 1.00 88.50 197 GLY A C 1
ATOM 1510 O O . GLY A 1 197 ? 20.100 -5.084 9.871 1.00 88.50 197 GLY A O 1
ATOM 1511 N N . ASP A 1 198 ? 20.492 -3.788 8.089 1.00 89.00 198 ASP A N 1
ATOM 1512 C CA . ASP A 1 198 ? 20.971 -2.629 8.844 1.00 89.00 198 ASP A CA 1
ATOM 1513 C C . ASP A 1 198 ? 19.785 -1.792 9.328 1.00 89.00 198 ASP A C 1
ATOM 1515 O O . ASP A 1 198 ? 19.247 -1.008 8.557 1.00 89.00 198 ASP A O 1
ATOM 1519 N N . THR A 1 199 ? 19.387 -1.920 10.594 1.00 91.94 199 THR A N 1
ATOM 1520 C CA . THR A 1 199 ? 18.274 -1.149 11.183 1.00 91.94 199 THR A CA 1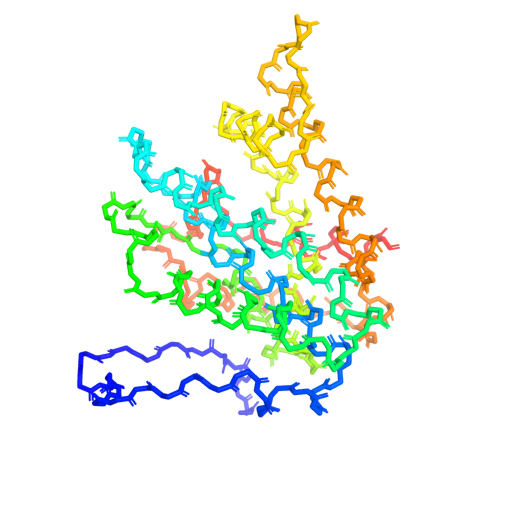
ATOM 1521 C C . THR A 1 199 ? 18.711 0.187 11.789 1.00 91.94 199 THR A C 1
ATOM 1523 O O . THR A 1 199 ? 17.880 0.916 12.330 1.00 91.94 199 THR A O 1
ATOM 1526 N N . SER A 1 200 ? 20.003 0.538 11.718 1.00 93.56 200 SER A N 1
ATOM 1527 C CA . SER A 1 200 ? 20.541 1.752 12.359 1.00 93.56 200 SER A CA 1
ATOM 1528 C C . SER A 1 200 ? 19.971 3.053 11.779 1.00 93.56 200 SER A C 1
ATOM 1530 O O . SER A 1 200 ? 20.081 4.111 12.395 1.00 93.56 200 SER A O 1
ATOM 1532 N N . ARG A 1 201 ? 19.328 2.978 10.608 1.00 94.25 201 ARG A N 1
ATOM 1533 C CA . ARG A 1 201 ? 18.786 4.128 9.871 1.00 94.25 201 ARG A CA 1
ATOM 1534 C C . ARG A 1 201 ? 17.340 4.468 10.223 1.00 94.25 201 ARG A C 1
ATOM 1536 O O . ARG A 1 201 ? 16.852 5.494 9.764 1.00 94.25 201 ARG A O 1
ATOM 1543 N N . PHE A 1 202 ? 16.655 3.658 11.034 1.00 95.75 202 PHE A N 1
ATOM 1544 C CA . PHE A 1 202 ? 15.227 3.856 11.323 1.00 95.75 202 PHE A CA 1
ATOM 1545 C C . PHE A 1 202 ? 14.923 5.207 11.975 1.00 95.75 202 PHE A C 1
ATOM 1547 O O . PHE A 1 202 ? 13.897 5.807 11.666 1.00 95.75 202 PHE A O 1
ATOM 1554 N N . GLU A 1 203 ? 15.826 5.714 12.818 1.00 96.81 203 GLU A N 1
ATOM 1555 C CA . GLU A 1 203 ? 15.710 7.063 13.379 1.00 96.81 203 GLU A CA 1
ATOM 1556 C C . GLU A 1 203 ? 15.727 8.144 12.302 1.00 96.81 203 GLU A C 1
ATOM 1558 O O . GLU A 1 203 ? 14.779 8.923 12.209 1.00 96.81 203 GLU A O 1
ATOM 1563 N N . ALA A 1 204 ? 16.734 8.120 11.428 1.00 95.88 204 ALA A N 1
ATOM 1564 C CA . ALA A 1 204 ? 16.831 9.061 10.317 1.00 95.88 204 ALA A CA 1
ATOM 1565 C C . ALA A 1 204 ? 15.622 8.957 9.372 1.00 95.88 204 ALA A C 1
ATOM 1567 O O . ALA A 1 204 ? 15.063 9.970 8.969 1.00 95.88 204 ALA A O 1
ATOM 1568 N N . MET A 1 205 ? 15.160 7.740 9.074 1.00 96.06 205 MET A N 1
ATOM 1569 C CA . MET A 1 205 ? 13.987 7.516 8.225 1.00 96.06 205 MET A CA 1
ATOM 1570 C C . MET A 1 205 ? 12.689 8.063 8.830 1.00 96.06 205 MET A C 1
ATOM 1572 O O . MET A 1 205 ? 11.832 8.551 8.090 1.00 96.06 205 MET A O 1
ATOM 1576 N N . ALA A 1 206 ? 12.520 7.964 10.153 1.00 96.81 206 ALA A N 1
ATOM 1577 C CA . ALA A 1 206 ? 11.366 8.529 10.848 1.00 96.81 206 ALA A CA 1
ATOM 1578 C C . ALA A 1 206 ? 11.397 10.064 10.824 1.00 96.81 206 ALA A C 1
ATOM 1580 O O . ALA A 1 206 ? 10.369 10.697 10.568 1.00 96.81 206 ALA A O 1
ATOM 1581 N N . ASP A 1 207 ? 12.580 10.646 11.038 1.00 96.12 207 ASP A N 1
ATOM 1582 C CA . ASP A 1 207 ? 12.799 12.091 10.963 1.00 96.12 207 ASP A CA 1
ATOM 1583 C C . ASP A 1 207 ? 12.555 12.628 9.547 1.00 96.12 207 ASP A C 1
ATOM 1585 O O . ASP A 1 207 ? 11.849 13.624 9.378 1.00 96.12 207 ASP A O 1
ATOM 1589 N N . ASP A 1 208 ? 13.054 11.934 8.522 1.00 95.06 208 ASP A N 1
ATOM 1590 C CA . ASP A 1 208 ? 12.838 12.296 7.121 1.00 95.06 208 ASP A CA 1
ATOM 1591 C C . ASP A 1 208 ? 11.361 12.227 6.732 1.00 95.06 208 ASP A C 1
ATOM 1593 O O . ASP A 1 208 ? 10.844 13.164 6.117 1.00 95.06 208 ASP A O 1
ATOM 1597 N N . ALA A 1 209 ? 10.653 11.163 7.127 1.00 95.94 209 ALA A N 1
ATOM 1598 C CA . ALA A 1 209 ? 9.232 11.024 6.824 1.00 95.94 209 ALA A CA 1
ATOM 1599 C C . ALA A 1 209 ? 8.420 12.197 7.399 1.00 95.94 209 ALA A C 1
ATOM 1601 O O . ALA A 1 209 ? 7.629 12.812 6.684 1.00 95.94 209 ALA A O 1
ATOM 1602 N N . LEU A 1 210 ? 8.649 12.558 8.666 1.00 96.50 210 LEU A N 1
ATOM 1603 C CA . LEU A 1 210 ? 7.945 13.668 9.313 1.00 96.50 210 LEU A CA 1
ATOM 1604 C C . LEU A 1 210 ? 8.358 15.035 8.778 1.00 96.50 210 LEU A C 1
ATOM 1606 O O . LEU A 1 210 ? 7.505 15.898 8.594 1.00 96.50 210 LEU A O 1
ATOM 1610 N N . ARG A 1 211 ? 9.645 15.251 8.512 1.00 95.00 211 ARG A N 1
ATOM 1611 C CA . ARG A 1 211 ? 10.127 16.528 7.979 1.00 95.00 211 ARG A CA 1
ATOM 1612 C C . ARG A 1 211 ? 9.583 16.800 6.577 1.00 95.00 211 ARG A C 1
ATOM 1614 O O . ARG A 1 211 ? 9.263 17.946 6.272 1.00 95.00 211 ARG A O 1
ATOM 1621 N N . ILE A 1 212 ? 9.509 15.773 5.727 1.00 93.00 212 ILE A N 1
ATOM 1622 C CA . ILE A 1 212 ? 9.104 15.922 4.322 1.00 93.00 212 ILE A CA 1
ATOM 1623 C C . ILE A 1 212 ? 7.575 15.885 4.174 1.00 93.00 212 ILE A C 1
ATOM 1625 O O . ILE A 1 212 ? 7.022 16.666 3.401 1.00 93.00 212 ILE A O 1
ATOM 1629 N N . TYR A 1 213 ? 6.894 14.991 4.898 1.00 94.31 213 TYR A N 1
ATOM 1630 C CA . TYR A 1 213 ? 5.468 14.691 4.694 1.00 94.31 213 TYR A CA 1
ATOM 1631 C C . TYR A 1 213 ? 4.578 15.002 5.904 1.00 94.31 213 TYR A C 1
ATOM 1633 O O . TYR A 1 213 ? 3.356 14.866 5.818 1.00 94.31 213 TYR A O 1
ATOM 1641 N N . GLY A 1 214 ? 5.164 15.385 7.039 1.00 94.12 214 GLY A N 1
ATOM 1642 C CA . GLY A 1 214 ? 4.431 15.684 8.262 1.00 94.12 214 GLY A CA 1
ATOM 1643 C C . GLY A 1 214 ? 3.629 16.976 8.184 1.00 94.12 214 GLY A C 1
ATOM 1644 O O . GLY A 1 214 ? 3.925 17.907 7.432 1.00 94.12 214 GLY A O 1
ATOM 1645 N N . THR A 1 215 ? 2.589 17.034 9.006 1.00 93.75 215 THR A N 1
ATOM 1646 C CA . THR A 1 215 ? 1.838 18.260 9.258 1.00 93.75 215 THR A CA 1
ATOM 1647 C C . THR A 1 215 ? 2.687 19.252 10.057 1.00 93.75 215 THR A C 1
ATOM 1649 O O . THR A 1 215 ? 3.719 18.912 10.639 1.00 93.75 215 THR A O 1
ATOM 1652 N N . LYS A 1 216 ? 2.211 20.498 10.160 1.00 92.56 216 LYS A N 1
ATOM 1653 C CA . LYS A 1 216 ? 2.838 21.528 11.008 1.00 92.56 216 LYS A CA 1
ATOM 1654 C C . LYS A 1 216 ? 2.891 21.140 12.491 1.00 92.56 216 LYS A C 1
ATOM 1656 O O . LYS A 1 216 ? 3.726 21.666 13.217 1.00 92.56 216 LYS A O 1
ATOM 1661 N N . ASP A 1 217 ? 2.032 20.215 12.908 1.00 93.75 217 ASP A N 1
ATOM 1662 C CA . ASP A 1 217 ? 1.932 19.711 14.278 1.00 93.75 217 ASP A CA 1
ATOM 1663 C C . ASP A 1 217 ? 2.823 18.474 14.523 1.00 93.75 217 ASP A C 1
ATOM 1665 O O . ASP A 1 217 ? 2.770 17.872 15.596 1.00 93.75 217 ASP A O 1
ATOM 1669 N N . GLY A 1 218 ? 3.641 18.072 13.541 1.00 94.88 218 GLY A N 1
ATOM 1670 C CA . GLY A 1 218 ? 4.673 17.047 13.717 1.00 94.88 218 GLY A CA 1
ATOM 1671 C C . GLY A 1 218 ? 4.179 15.598 13.663 1.00 94.88 218 GLY A C 1
ATOM 1672 O O . GLY A 1 218 ? 4.760 14.736 14.323 1.00 94.88 218 GLY A O 1
ATOM 1673 N N . TYR A 1 219 ? 3.128 15.311 12.888 1.00 96.44 219 TYR A N 1
ATOM 1674 C CA . TYR A 1 219 ? 2.641 13.945 12.648 1.00 96.44 219 TYR A CA 1
ATOM 1675 C C . TYR A 1 219 ? 2.333 13.692 11.167 1.00 96.44 219 TYR A C 1
ATOM 1677 O O . TYR A 1 219 ? 2.058 14.629 10.419 1.00 96.44 219 TYR A O 1
ATOM 1685 N N . LEU A 1 220 ? 2.326 12.426 10.738 1.00 96.31 220 LEU A N 1
ATOM 1686 C CA . LEU A 1 220 ? 1.773 12.038 9.433 1.00 96.31 220 LEU A CA 1
ATOM 1687 C C . LEU A 1 220 ? 0.263 11.820 9.548 1.00 96.31 220 LEU A C 1
ATOM 1689 O O . LEU A 1 220 ? -0.212 11.163 10.482 1.00 96.31 220 LEU A O 1
ATOM 1693 N N . GLY A 1 221 ? -0.488 12.354 8.584 1.00 93.75 221 GLY A N 1
ATOM 1694 C CA . GLY A 1 221 ? -1.932 12.151 8.500 1.00 93.75 221 GLY A CA 1
ATOM 1695 C C . GLY A 1 221 ? -2.275 10.671 8.318 1.00 93.75 221 GLY A C 1
ATOM 1696 O O . GLY A 1 221 ? -1.742 10.001 7.441 1.00 93.75 221 GLY A O 1
ATOM 1697 N N . ASN A 1 222 ? -3.149 10.160 9.177 1.00 92.75 222 ASN A N 1
ATOM 1698 C CA . ASN A 1 222 ? -3.617 8.775 9.219 1.00 92.75 222 ASN A CA 1
ATOM 1699 C C . ASN A 1 222 ? -4.838 8.734 10.166 1.00 92.75 222 ASN A C 1
ATOM 1701 O O . ASN A 1 222 ? -4.932 9.624 11.017 1.00 92.75 222 ASN A O 1
ATOM 1705 N N . PRO A 1 223 ? -5.758 7.743 10.104 1.00 90.44 223 PRO A N 1
ATOM 1706 C CA . PRO A 1 223 ? -6.896 7.668 11.033 1.00 90.44 223 PRO A CA 1
ATOM 1707 C C . PRO A 1 223 ? -6.517 7.805 12.501 1.00 90.44 223 PRO A C 1
ATOM 1709 O O . PRO A 1 223 ? -7.218 8.442 13.281 1.00 90.44 223 PRO A O 1
ATOM 1712 N N . LYS A 1 224 ? -5.373 7.219 12.849 1.00 93.31 224 LYS A N 1
ATOM 1713 C CA . LYS A 1 224 ? -4.642 7.511 14.071 1.00 93.31 224 LYS A CA 1
ATOM 1714 C C . LYS A 1 224 ? -3.381 8.283 13.677 1.00 93.31 224 LYS A C 1
ATOM 1716 O O . LYS A 1 224 ? -2.563 7.682 12.979 1.00 93.31 224 LYS A O 1
ATOM 1721 N N . PRO A 1 225 ? -3.211 9.559 14.068 1.00 95.31 225 PRO A N 1
ATOM 1722 C CA . PRO A 1 225 ? -2.013 10.331 13.748 1.00 95.31 225 PRO A CA 1
ATOM 1723 C C . PRO A 1 225 ? -0.730 9.569 14.090 1.00 95.31 225 PRO A C 1
ATOM 1725 O O . PRO A 1 225 ? -0.635 8.979 15.164 1.00 95.31 225 PRO A O 1
ATOM 1728 N N . LEU A 1 226 ? 0.235 9.573 13.170 1.00 97.44 226 LEU A N 1
ATOM 1729 C CA . LEU A 1 226 ? 1.522 8.898 13.342 1.00 97.44 226 LEU A CA 1
ATOM 1730 C C . LEU A 1 226 ? 2.577 9.915 13.772 1.00 97.44 226 LEU A C 1
ATOM 1732 O O . LEU A 1 226 ? 3.086 10.671 12.941 1.00 97.44 226 LEU A O 1
ATOM 1736 N N . TYR A 1 227 ? 2.909 9.932 15.060 1.00 97.75 227 TYR A N 1
ATOM 1737 C CA . TYR A 1 227 ? 4.040 10.706 15.566 1.00 97.75 227 TYR A CA 1
ATOM 1738 C C . TYR A 1 227 ? 5.347 9.929 15.382 1.00 97.75 227 TYR A C 1
ATOM 1740 O O . TYR A 1 227 ? 5.346 8.736 15.075 1.00 97.75 227 TYR A O 1
ATOM 1748 N 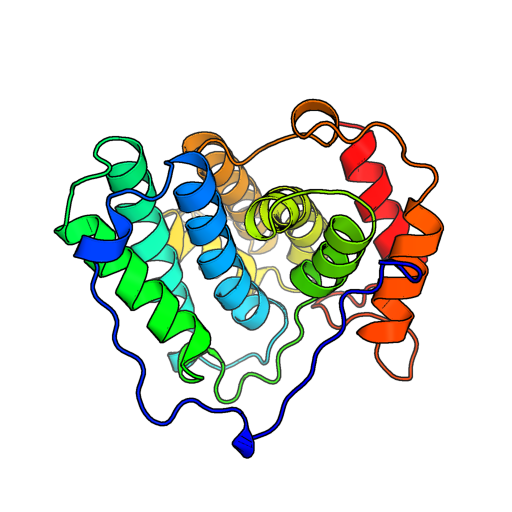N . ARG A 1 228 ? 6.488 10.588 15.619 1.00 97.56 228 ARG A N 1
ATOM 1749 C CA . ARG A 1 228 ? 7.827 9.992 15.437 1.00 97.56 228 ARG A CA 1
ATOM 1750 C C . ARG A 1 228 ? 7.958 8.623 16.098 1.00 97.56 228 ARG A C 1
ATOM 1752 O O . ARG A 1 228 ? 8.454 7.688 15.480 1.00 97.56 228 ARG A O 1
ATOM 1759 N N . GLN A 1 229 ? 7.480 8.492 17.335 1.00 97.75 229 GLN A N 1
ATOM 1760 C CA . GLN A 1 229 ? 7.569 7.229 18.062 1.00 97.75 229 GLN A CA 1
ATOM 1761 C C . GLN A 1 229 ? 6.707 6.128 17.431 1.00 97.75 229 GLN A C 1
ATOM 1763 O O . GLN A 1 229 ? 7.131 4.976 17.403 1.00 97.75 229 GLN A O 1
ATOM 1768 N N . ASP A 1 230 ? 5.531 6.459 16.892 1.00 97.62 230 ASP A N 1
ATOM 1769 C CA . ASP A 1 230 ? 4.698 5.492 16.173 1.00 97.62 230 ASP A CA 1
ATOM 1770 C C . ASP A 1 230 ? 5.401 4.992 14.909 1.00 97.62 230 ASP A C 1
ATOM 1772 O O . ASP A 1 230 ? 5.442 3.787 14.662 1.00 97.62 230 ASP A O 1
ATOM 1776 N N . VAL A 1 231 ? 6.013 5.907 14.150 1.00 97.75 231 VAL A N 1
ATOM 1777 C CA . VAL A 1 231 ? 6.791 5.581 12.947 1.00 97.75 231 VAL A CA 1
ATOM 1778 C C . VAL A 1 231 ? 7.962 4.651 13.278 1.00 97.75 231 VAL A C 1
ATOM 1780 O O . VAL A 1 231 ? 8.156 3.637 12.608 1.00 97.75 231 VAL A O 1
ATOM 1783 N N . LEU A 1 232 ? 8.703 4.942 14.350 1.00 96.75 232 LEU A N 1
ATOM 1784 C CA . LEU A 1 232 ? 9.794 4.080 14.813 1.00 96.75 232 LEU A CA 1
ATOM 1785 C C . LEU A 1 232 ? 9.309 2.695 15.220 1.00 96.75 232 LEU A C 1
ATOM 1787 O O . LEU A 1 232 ? 9.930 1.698 14.856 1.00 96.75 232 LEU A O 1
ATOM 1791 N N . ASN A 1 233 ? 8.188 2.624 15.938 1.00 96.38 233 ASN A N 1
ATOM 1792 C CA . ASN A 1 233 ? 7.602 1.351 16.340 1.00 96.38 233 ASN A CA 1
ATOM 1793 C C . ASN A 1 233 ? 7.182 0.522 15.117 1.00 96.38 233 ASN A C 1
ATOM 1795 O O . ASN A 1 233 ? 7.362 -0.694 15.121 1.00 96.38 233 ASN A O 1
ATOM 1799 N N . ILE A 1 234 ? 6.673 1.168 14.060 1.00 96.69 234 ILE A N 1
ATOM 1800 C CA . ILE A 1 234 ? 6.336 0.504 12.795 1.00 96.69 234 ILE A CA 1
ATOM 1801 C C . ILE A 1 234 ? 7.592 -0.061 12.128 1.00 96.69 234 ILE A C 1
ATOM 1803 O O . ILE A 1 234 ? 7.613 -1.253 11.828 1.00 96.69 234 ILE A O 1
ATOM 1807 N N . PHE A 1 235 ? 8.656 0.732 11.952 1.00 95.62 235 PHE A N 1
ATOM 1808 C CA . PHE A 1 235 ? 9.904 0.224 11.365 1.00 95.62 235 PHE A CA 1
ATOM 1809 C C . PHE A 1 235 ? 10.531 -0.895 12.210 1.00 95.62 235 PHE A C 1
ATOM 1811 O O . PHE A 1 235 ? 10.940 -1.923 11.670 1.00 95.62 235 PHE A O 1
ATOM 1818 N N . ALA A 1 236 ? 10.537 -0.756 13.538 1.00 92.31 236 ALA A N 1
ATOM 1819 C CA . ALA A 1 236 ? 11.028 -1.792 14.445 1.00 92.31 236 ALA A CA 1
ATOM 1820 C C . ALA A 1 236 ? 10.210 -3.093 14.342 1.00 92.31 236 ALA A C 1
ATOM 1822 O O . ALA A 1 236 ? 10.784 -4.183 14.337 1.00 92.31 236 ALA A O 1
ATOM 1823 N N . ALA A 1 237 ? 8.885 -2.997 14.192 1.00 91.12 237 ALA A N 1
ATOM 1824 C CA . ALA A 1 237 ? 8.018 -4.158 14.002 1.00 91.12 237 ALA A CA 1
ATOM 1825 C C . ALA A 1 237 ? 8.280 -4.900 12.678 1.00 91.12 237 ALA A C 1
ATOM 1827 O O . ALA A 1 237 ? 8.015 -6.100 12.604 1.00 91.12 237 ALA A O 1
ATOM 1828 N N . LEU A 1 238 ? 8.817 -4.226 11.652 1.00 90.31 238 LEU A N 1
ATOM 1829 C CA . LEU A 1 238 ? 9.264 -4.880 10.416 1.00 90.31 238 LEU A CA 1
ATOM 1830 C C . LEU A 1 238 ? 10.561 -5.679 10.603 1.00 90.31 238 LEU A C 1
ATOM 1832 O O . LEU A 1 238 ? 10.765 -6.664 9.902 1.00 90.31 238 LEU A O 1
ATOM 1836 N N . ALA A 1 239 ? 11.430 -5.263 11.530 1.00 85.38 239 ALA A N 1
ATOM 1837 C CA . ALA A 1 239 ? 12.698 -5.940 11.816 1.00 85.38 239 ALA A CA 1
ATOM 1838 C C . ALA A 1 239 ? 12.556 -7.134 12.774 1.00 85.38 239 ALA A C 1
ATOM 1840 O O . ALA A 1 239 ? 13.414 -8.012 12.787 1.00 85.38 239 ALA A O 1
ATOM 1841 N N . GLY A 1 240 ? 11.496 -7.166 13.587 1.00 73.94 240 GLY A N 1
ATOM 1842 C CA . GLY A 1 240 ? 11.214 -8.266 14.515 1.00 73.94 240 GLY A CA 1
ATOM 1843 C C . GLY A 1 240 ? 10.523 -9.488 13.892 1.00 73.94 240 GLY A C 1
ATOM 1844 O O . GLY A 1 240 ? 10.194 -10.415 14.632 1.00 73.94 240 GLY A O 1
ATOM 1845 N N . LYS A 1 241 ? 10.265 -9.473 12.579 1.00 61.94 241 LYS A N 1
ATOM 1846 C CA . LYS A 1 241 ? 9.638 -10.554 11.801 1.00 61.94 241 LYS A CA 1
ATOM 1847 C C . LYS A 1 241 ? 10.676 -11.220 10.905 1.00 61.94 241 LYS A C 1
ATOM 1849 O O . LYS A 1 241 ? 10.658 -12.467 10.847 1.00 61.94 241 LYS A O 1
#

Secondary structure (DSSP, 8-state):
-TT--------GGGS-S-----GGGGTTS-HHHHHHHHHHHHHHHHHHHHHS-SS-HHHHHHHHHHHHHHHHHHHHHHH-TT-HHHHHHHHHHHHHHHSSTTTTT-----HHHHHHHHHHHHS---HHHHHHHHHHHHHHHHGGGSHHHHHHHHHHHH----TT--HHHHHHHHHHHHHHHHHHTT----TTTTT----TTHHHHHHHHHHHH--TTS-B-SSS-B-HHHHHHHHHHHHT-